Protein AF-0000000066296438 (afdb_homodimer)

Organism: Chlorobaculum tepidum (strain ATCC 49652 / DSM 12025 / NBRC 103806 / TLS) (NCBI:txid194439)

pLDDT: mean 90.3, std 11.98, range [53.84, 98.81]

Secondary structure (DSSP, 8-state):
-TTTTEEEEE--GGGHHHHHHHHHHHHHTTSS----HHHHHHTGGGEEEEEETTEEEEEEEEEESSSSEEEEEEEEE-GGGTTSSHHHHHHHHHHHHHHHTT--EEEEEES-HHHHHHTT-EEE-GGGS-GGGGGGGGG-TTTT---PEEEEEE-/-TTTTEEEEE--GGGHHHHHHHHHHHHHTTSS----HHHHHHTGGGEEEEEETTEEEEEEEEEESSSSEEEEEEEEE-GGGTTSSHHHHHHHHHHHHHHHTT--EEEEEES-HHHHHHTT-EEE-GGGS-GGGGGGGGG-TTTT---PEEEEEE-

Sequence (310 aa):
MPAADTCVRNARLADASAISRITEGYAGEGIMLKRSVENIIEHIRDFFVADYKGQVIGCCAIAFYTVKLAEIRSLAVLEEFRNKGIGRLLVEKAEAVLSEEGVNEVFVLTLNSGFFKRMGYKEIEKEYFPQKIWRDCTNCPKRMACDEIAMVKTLMPAADTCVRNARLADASAISRITEGYAGEGIMLKRSVENIIEHIRDFFVADYKGQVIGCCAIAFYTVKLAEIRSLAVLEEFRNKGIGRLLVEKAEAVLSEEGVNEVFVLTLNSGFFKRMGYKEIEKEYFPQKIWRDCTNCPKRMACDEIAMVKTL

InterPro domains:
  IPR000182 GNAT domain [PF13508] (46-123)
  IPR000182 GNAT domain [PS51186] (6-155)
  IPR010167 Amino-acid N-acetyltransferase [PTHR30602] (8-132)
  IPR016181 Acyl-CoA N-acyltransferase [SSF55729] (7-136)

Foldseek 3Di:
DLVVQKDKDQFDLVCLVVLLVQLVVCVVVVFDPHDDSVRCNVQSRQKMFIDRPNHTFWMWGKADDDLAEIEIGSTGGHPVCPPVCRSVVRVVVSVVVSVVSVHFKY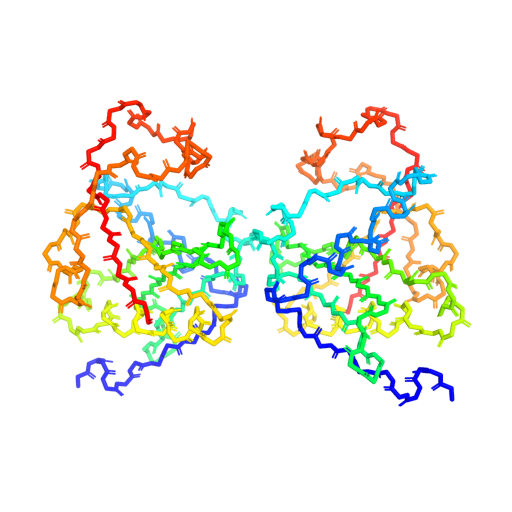KYWGPCVVVVVVVAKDWDDPVVDPPVVCVCLVVRPCNPVRPTTMIMHTD/DLVVQKDKDQFDLVCLVVLLVQLVVCVVVVFDPHDDSVRCNVQSRQKMFIDRPNHTFWMWGKADDDLAEIEIGSTGGHPVCPPVCRSVVRVVVSVVVSVVSVHFKYKYWGPCVVVVVVVAKDWDDPVVDPPVVCVCLVVRPCRVNRPTTMIMHTD

Nearest PDB structures (foldseek):
  6add-assembly1_B  TM=8.678E-01  e=1.528E-15  Mycobacterium tuberculosis H37Rv
  4pv6-assembly8_N  TM=8.068E-01  e=8.174E-10  Thermoplasma volcanium GSS1
  5jph-assembly2_A  TM=7.548E-01  e=7.365E-09  Staphylococcus aureus subsp. aureus COL
  7rb3-assembly1_A  TM=7.245E-01  e=2.125E-07  Homo sapiens
  8iym-assembly1_A  TM=6.757E-01  e=2.267E-07  Helicobacter pylori 26695

Radius of gyration: 20.24 Å; Cα contacts (8 Å, |Δi|>4): 557; chains: 2; bounding box: 35×57×53 Å

Solvent-accessible surface area (backbone atoms only — not comparable to full-atom values): 16856 Å² total; per-residue (Å²): 104,73,46,78,60,39,46,75,40,76,42,49,53,84,42,28,64,56,50,32,54,50,42,43,58,39,23,74,71,66,70,43,76,74,61,52,52,56,58,42,44,53,43,30,84,39,26,35,27,32,31,47,90,87,35,75,48,29,35,28,30,52,46,44,68,51,67,40,33,32,34,53,41,74,71,39,56,37,76,93,54,51,96,49,56,50,69,57,53,49,52,51,51,51,49,51,54,38,42,74,50,54,27,41,36,38,30,37,75,33,79,57,57,68,64,44,42,76,72,61,33,40,79,47,66,64,82,75,48,63,73,70,79,41,62,62,34,79,75,32,92,55,45,90,60,67,79,56,45,31,28,36,30,77,101,104,74,46,78,59,40,44,74,42,76,41,49,54,84,43,27,64,55,51,31,55,51,43,43,57,39,22,75,71,65,70,42,79,71,60,53,52,57,56,42,43,52,44,29,84,39,25,34,27,32,30,45,90,87,35,74,46,30,35,29,31,53,46,44,68,50,67,42,33,33,34,53,43,74,73,38,58,37,77,93,53,53,95,50,55,49,67,57,53,48,52,52,51,51,48,52,54,40,43,75,50,55,27,40,34,38,31,35,73,34,78,57,56,68,65,43,42,75,70,60,31,40,79,48,65,64,82,73,50,64,73,71,80,42,62,61,40,77,75,32,89,56,38,100,60,68,81,57,44,32,28,38,29,76,101

Structure (mmCIF, N/CA/C/O backbone):
data_AF-0000000066296438-model_v1
#
loop_
_entity.id
_entity.type
_entity.pdbx_description
1 polymer 'Uncharacterized N-acetyltransferase CT2212'
#
loop_
_atom_site.group_PDB
_atom_site.id
_atom_site.type_symbol
_atom_site.label_atom_id
_atom_site.label_alt_id
_atom_site.label_comp_id
_atom_site.label_asym_id
_atom_site.label_entity_id
_atom_site.label_seq_id
_atom_site.pdbx_PDB_ins_code
_atom_site.Cartn_x
_atom_site.Cartn_y
_atom_site.Cartn_z
_atom_site.occupancy
_atom_site.B_iso_or_equiv
_atom_site.auth_seq_id
_atom_site.auth_comp_id
_atom_site.auth_asym_id
_atom_site.auth_atom_id
_atom_site.pdbx_PDB_model_num
ATOM 1 N N . MET A 1 1 ? 7.293 -31.422 4.469 1 58.81 1 MET A N 1
ATOM 2 C CA . MET A 1 1 ? 6.844 -30.766 3.244 1 58.81 1 MET A CA 1
ATOM 3 C C . MET A 1 1 ? 6.996 -29.25 3.354 1 58.81 1 MET A C 1
ATOM 5 O O . MET A 1 1 ? 6.742 -28.672 4.41 1 58.81 1 MET A O 1
ATOM 9 N N . PRO A 1 2 ? 7.766 -28.688 2.33 1 62.69 2 PRO A N 1
ATOM 10 C CA . PRO A 1 2 ? 8.125 -27.281 2.432 1 62.69 2 PRO A CA 1
ATOM 11 C C . PRO A 1 2 ? 6.945 -26.406 2.848 1 62.69 2 PRO A C 1
ATOM 13 O O . PRO A 1 2 ? 7.129 -25.406 3.559 1 62.69 2 PRO A O 1
ATOM 16 N N . ALA A 1 3 ? 5.801 -27 2.555 1 68.31 3 ALA A N 1
ATOM 17 C CA . ALA A 1 3 ? 4.648 -26.172 2.91 1 68.31 3 ALA A CA 1
ATOM 18 C C . ALA A 1 3 ? 4.434 -26.156 4.422 1 68.31 3 ALA A C 1
ATOM 20 O O . ALA A 1 3 ? 4.008 -25.141 4.977 1 68.31 3 ALA A O 1
ATOM 21 N N . ALA A 1 4 ? 4.816 -27.25 5.055 1 72.62 4 ALA A N 1
ATOM 22 C CA . ALA A 1 4 ? 4.59 -27.344 6.492 1 72.62 4 ALA A CA 1
ATOM 23 C C . ALA A 1 4 ? 5.512 -26.391 7.254 1 72.62 4 ALA A C 1
ATOM 25 O O . ALA A 1 4 ? 5.156 -25.891 8.32 1 72.62 4 ALA A O 1
ATOM 26 N N . ASP A 1 5 ? 6.539 -26.125 6.621 1 85.56 5 ASP A N 1
ATOM 27 C CA . ASP A 1 5 ? 7.508 -25.266 7.305 1 85.56 5 ASP A CA 1
ATOM 28 C C . ASP A 1 5 ? 7.504 -23.859 6.73 1 85.56 5 ASP A C 1
ATOM 30 O O . ASP A 1 5 ? 8.328 -23.016 7.109 1 85.56 5 ASP A O 1
ATOM 34 N N . THR A 1 6 ? 6.527 -23.656 5.816 1 91.75 6 THR A N 1
ATOM 35 C CA . THR A 1 6 ? 6.438 -22.359 5.156 1 91.75 6 THR A CA 1
ATOM 36 C C . THR A 1 6 ? 5.477 -21.438 5.902 1 91.75 6 THR A C 1
ATOM 38 O O . THR A 1 6 ? 4.375 -21.844 6.27 1 91.75 6 THR A O 1
ATOM 41 N N . CYS A 1 7 ? 5.918 -20.25 6.191 1 95.25 7 CYS A N 1
ATOM 42 C CA . CYS A 1 7 ? 5.078 -19.234 6.812 1 95.25 7 CYS A CA 1
ATOM 43 C C . CYS A 1 7 ? 4.797 -18.094 5.848 1 95.25 7 CYS A C 1
ATOM 45 O O . CYS A 1 7 ? 5.715 -17.578 5.207 1 95.25 7 CYS A O 1
ATOM 47 N N . VAL A 1 8 ? 3.529 -17.766 5.703 1 97.88 8 VAL A N 1
ATOM 48 C CA . VAL A 1 8 ? 3.17 -16.625 4.867 1 97.88 8 VAL A CA 1
ATOM 49 C C . VAL A 1 8 ? 2.996 -15.383 5.734 1 97.88 8 VAL A C 1
ATOM 51 O O . VAL A 1 8 ? 2.271 -15.414 6.734 1 97.88 8 VAL A O 1
ATOM 54 N N . ARG A 1 9 ? 3.646 -14.336 5.41 1 97.94 9 ARG A N 1
ATOM 55 C CA . ARG A 1 9 ? 3.627 -13.094 6.18 1 97.94 9 ARG A CA 1
ATOM 56 C C . ARG A 1 9 ? 3.598 -11.883 5.258 1 97.94 9 ARG A C 1
ATOM 58 O O . ARG A 1 9 ? 3.797 -12.008 4.047 1 97.94 9 ARG A O 1
ATOM 65 N N . ASN A 1 10 ? 3.305 -10.734 5.871 1 98.06 10 ASN A N 1
ATOM 66 C CA . ASN A 1 10 ? 3.475 -9.492 5.125 1 98.06 10 ASN A CA 1
ATOM 67 C C . ASN A 1 10 ? 4.922 -9.297 4.676 1 98.06 10 ASN A C 1
ATOM 69 O O . ASN A 1 10 ? 5.852 -9.648 5.406 1 98.06 10 ASN A O 1
ATOM 73 N N . ALA A 1 11 ? 5.109 -8.766 3.537 1 98.5 11 ALA A N 1
ATOM 74 C CA . ALA A 1 11 ? 6.457 -8.461 3.057 1 98.5 11 ALA A CA 1
ATOM 75 C C . ALA A 1 11 ? 7.055 -7.277 3.811 1 98.5 11 ALA A C 1
ATOM 77 O O . ALA A 1 11 ? 6.32 -6.43 4.328 1 98.5 11 ALA A O 1
ATOM 78 N N . ARG A 1 12 ? 8.32 -7.301 3.906 1 97.56 12 ARG A N 1
ATOM 79 C CA . ARG A 1 12 ? 9.109 -6.191 4.43 1 97.56 12 ARG A CA 1
ATOM 80 C C . ARG A 1 12 ? 9.992 -5.59 3.346 1 97.56 12 ARG A C 1
ATOM 82 O O . ARG A 1 12 ? 10.211 -6.207 2.301 1 97.56 12 ARG A O 1
ATOM 89 N N . LEU A 1 13 ? 10.477 -4.426 3.609 1 97.94 13 LEU A N 1
ATOM 90 C CA . LEU A 1 13 ? 11.336 -3.771 2.635 1 97.94 13 LEU A CA 1
ATOM 91 C C . LEU A 1 13 ? 12.523 -4.664 2.271 1 97.94 13 LEU A C 1
ATOM 93 O O . LEU A 1 13 ? 12.945 -4.703 1.113 1 97.94 13 LEU A O 1
ATOM 97 N N . ALA A 1 14 ? 13 -5.336 3.225 1 96.56 14 ALA A N 1
ATOM 98 C CA . ALA A 1 14 ? 14.164 -6.199 3.029 1 96.56 14 ALA A CA 1
ATOM 99 C C . ALA A 1 14 ? 13.844 -7.336 2.061 1 96.56 14 ALA A C 1
ATOM 101 O O . ALA A 1 14 ? 14.75 -7.996 1.55 1 96.56 14 ALA A O 1
ATOM 102 N N . ASP A 1 15 ? 12.586 -7.605 1.806 1 97.94 15 ASP A N 1
ATOM 103 C CA . ASP A 1 15 ? 12.172 -8.703 0.937 1 97.94 15 ASP A CA 1
ATOM 104 C C . ASP A 1 15 ? 12.109 -8.25 -0.521 1 97.94 15 ASP A C 1
ATOM 106 O O . ASP A 1 15 ? 11.914 -9.07 -1.421 1 97.94 15 ASP A O 1
ATOM 110 N N . ALA A 1 16 ? 12.258 -6.961 -0.792 1 98 16 ALA A N 1
ATOM 111 C CA . ALA A 1 16 ? 11.984 -6.387 -2.107 1 98 16 ALA A CA 1
ATOM 112 C C . ALA A 1 16 ? 12.852 -7.039 -3.182 1 98 16 ALA A C 1
ATOM 114 O O . ALA A 1 16 ? 12.352 -7.398 -4.254 1 98 16 ALA A O 1
ATOM 115 N N . SER A 1 17 ? 14.07 -7.195 -2.898 1 96.88 17 SER A N 1
ATOM 116 C CA . SER A 1 17 ? 14.969 -7.793 -3.881 1 96.88 17 SER A CA 1
ATOM 117 C C . SER A 1 17 ? 14.578 -9.234 -4.176 1 96.88 17 SER A C 1
ATOM 119 O O . SER A 1 17 ? 14.641 -9.68 -5.328 1 96.88 17 SER A O 1
ATOM 121 N N . ALA A 1 18 ? 14.25 -9.969 -3.148 1 97.56 18 ALA A N 1
ATOM 122 C CA . ALA A 1 18 ? 13.836 -11.359 -3.332 1 97.56 18 ALA A CA 1
ATOM 123 C C . ALA A 1 18 ? 12.555 -11.445 -4.16 1 97.56 18 ALA A C 1
ATOM 125 O O . ALA A 1 18 ? 12.438 -12.289 -5.051 1 97.56 18 ALA A O 1
ATOM 126 N N . ILE A 1 19 ? 11.609 -10.578 -3.871 1 98.25 19 ILE A N 1
ATOM 127 C CA . ILE A 1 19 ? 10.359 -10.531 -4.633 1 98.25 19 ILE A CA 1
ATOM 128 C C . ILE A 1 19 ? 10.664 -10.219 -6.098 1 98.25 19 ILE A C 1
ATOM 130 O O . ILE A 1 19 ? 10.125 -10.859 -7 1 98.25 19 ILE A O 1
ATOM 134 N N . SER A 1 20 ? 11.516 -9.242 -6.301 1 97.19 20 SER A N 1
ATOM 135 C CA . SER A 1 20 ? 11.891 -8.859 -7.656 1 97.19 20 SER A CA 1
ATOM 136 C C . SER A 1 20 ? 12.5 -10.039 -8.414 1 97.19 20 SER A C 1
ATOM 138 O O . SER A 1 20 ? 12.156 -10.289 -9.57 1 97.19 20 SER A O 1
ATOM 140 N N . ARG A 1 21 ? 13.312 -10.719 -7.766 1 95.31 21 ARG A N 1
ATOM 141 C CA . ARG A 1 21 ? 13.969 -11.867 -8.383 1 95.31 21 ARG A CA 1
ATOM 142 C C . ARG A 1 21 ? 12.953 -12.93 -8.766 1 95.31 21 ARG A C 1
ATOM 144 O O . ARG A 1 21 ? 13.008 -13.469 -9.875 1 95.31 21 ARG A O 1
ATOM 151 N N . ILE A 1 22 ? 12.07 -13.242 -7.91 1 96.69 22 ILE A N 1
ATOM 152 C CA . ILE A 1 22 ? 11.062 -14.266 -8.148 1 96.69 22 ILE A CA 1
ATOM 153 C C . ILE A 1 22 ? 10.172 -13.859 -9.312 1 96.69 22 ILE A C 1
ATOM 155 O O . ILE A 1 22 ? 9.922 -14.656 -10.227 1 96.69 22 ILE A O 1
ATOM 159 N N . THR A 1 23 ? 9.727 -12.617 -9.328 1 96.12 23 THR A N 1
ATOM 160 C CA . THR A 1 23 ? 8.797 -12.156 -10.352 1 96.12 23 THR A CA 1
ATOM 161 C C . THR A 1 23 ? 9.5 -11.984 -11.688 1 96.12 23 THR A C 1
ATOM 163 O O . THR A 1 23 ? 8.891 -12.141 -12.742 1 96.12 23 THR A O 1
ATOM 166 N N . GLU A 1 24 ? 10.75 -11.664 -11.609 1 93.31 24 GLU A N 1
ATOM 167 C CA . GLU A 1 24 ? 11.531 -11.492 -12.828 1 93.31 24 GLU A CA 1
ATOM 168 C C . GLU A 1 24 ? 11.562 -12.773 -13.656 1 93.31 24 GLU A C 1
ATOM 170 O O . GLU A 1 24 ? 11.5 -12.734 -14.883 1 93.31 24 GLU A O 1
ATOM 175 N N . GLY A 1 25 ? 11.727 -13.875 -13 1 90.81 25 GLY A N 1
ATOM 176 C CA . GLY A 1 25 ? 11.688 -15.148 -13.711 1 90.81 25 GLY A CA 1
ATOM 177 C C . GLY A 1 25 ? 10.398 -15.359 -14.477 1 90.81 25 GLY A C 1
ATOM 178 O O . GLY A 1 25 ? 10.422 -15.758 -15.648 1 90.81 25 GLY A O 1
ATOM 179 N N . TYR A 1 26 ? 9.336 -15.031 -13.914 1 91.62 26 TYR A N 1
ATOM 180 C CA . TYR A 1 26 ? 8.023 -15.195 -14.531 1 91.62 26 TYR A CA 1
ATOM 181 C C . TYR A 1 26 ? 7.805 -14.156 -15.633 1 91.62 26 TYR A C 1
ATOM 183 O O . TYR A 1 26 ? 7.18 -14.453 -16.656 1 91.62 26 TYR A O 1
ATOM 191 N N . ALA A 1 27 ? 8.273 -12.992 -15.383 1 89.62 27 ALA A N 1
ATOM 192 C CA . ALA A 1 27 ? 8.172 -11.945 -16.391 1 89.62 27 ALA A CA 1
ATOM 193 C C . ALA A 1 27 ? 8.961 -12.305 -17.641 1 89.62 27 ALA A C 1
ATOM 195 O O . ALA A 1 27 ? 8.508 -12.07 -18.766 1 89.62 27 ALA A O 1
ATOM 196 N N . GLY A 1 28 ? 10.102 -12.844 -17.422 1 88.75 28 GLY A N 1
ATOM 197 C CA . GLY A 1 28 ? 10.938 -13.281 -18.531 1 88.75 28 GLY A CA 1
ATOM 198 C C . GLY A 1 28 ? 10.289 -14.352 -19.391 1 88.75 28 GLY A C 1
ATOM 199 O O . GLY A 1 28 ? 10.547 -14.438 -20.578 1 88.75 28 GLY A O 1
ATOM 200 N N . GLU A 1 29 ? 9.398 -15.086 -18.797 1 89.75 29 GLU A N 1
ATOM 201 C CA . GLU A 1 29 ? 8.672 -16.141 -19.5 1 89.75 29 GLU A CA 1
ATOM 202 C C . GLU A 1 29 ? 7.391 -15.609 -20.125 1 89.75 29 GLU A C 1
ATOM 204 O O . GLU A 1 29 ? 6.648 -16.359 -20.766 1 89.75 29 GLU A O 1
ATOM 209 N N . GLY A 1 30 ? 7.129 -14.367 -19.859 1 85.88 30 GLY A N 1
ATOM 210 C CA . GLY A 1 30 ? 5.945 -13.742 -20.422 1 85.88 30 GLY A CA 1
ATOM 211 C C . GLY A 1 30 ? 4.676 -14.07 -19.656 1 85.88 30 GLY A C 1
ATOM 212 O O . GLY A 1 30 ? 3.57 -13.922 -20.188 1 85.88 30 GLY A O 1
ATOM 213 N N . ILE A 1 31 ? 4.816 -14.508 -18.5 1 86.12 31 ILE A N 1
ATOM 214 C CA . ILE A 1 31 ? 3.688 -14.961 -17.688 1 86.12 31 ILE A CA 1
ATOM 215 C C . ILE A 1 31 ? 3.074 -13.781 -16.938 1 86.12 31 ILE A C 1
ATOM 217 O O . ILE A 1 31 ? 1.864 -13.75 -16.703 1 86.12 31 ILE A O 1
ATOM 221 N N . MET A 1 32 ? 3.947 -12.828 -16.625 1 88.44 32 MET A N 1
ATOM 222 C CA . MET A 1 32 ? 3.463 -11.633 -15.938 1 88.44 32 MET A CA 1
ATOM 223 C C . MET A 1 32 ? 4.289 -10.406 -16.328 1 88.44 32 MET A C 1
ATOM 225 O O . MET A 1 32 ? 5.332 -10.539 -16.969 1 88.44 32 MET A O 1
ATOM 229 N N . LEU A 1 33 ? 3.73 -9.266 -15.914 1 86.12 33 LEU A N 1
ATOM 230 C CA . LEU A 1 33 ? 4.422 -8.008 -16.188 1 86.12 33 LEU A CA 1
ATOM 231 C C . LEU A 1 33 ? 5.648 -7.852 -15.305 1 86.12 33 LEU A C 1
ATOM 233 O O . LEU A 1 33 ? 5.602 -8.18 -14.117 1 86.12 33 LEU A O 1
ATOM 237 N N . LYS A 1 34 ? 6.68 -7.43 -15.945 1 85.94 34 LYS A N 1
ATOM 238 C CA . LYS A 1 34 ? 7.879 -7.121 -15.172 1 85.94 34 LYS A CA 1
ATOM 239 C C . LYS A 1 34 ? 7.621 -5.98 -14.195 1 85.94 34 LYS A C 1
ATOM 241 O O . LYS A 1 34 ? 6.98 -4.984 -14.547 1 85.94 34 LYS A O 1
ATOM 246 N N . ARG A 1 35 ? 8.094 -6.129 -13.039 1 88.25 35 ARG A N 1
ATOM 247 C CA . ARG A 1 35 ? 8.078 -5.078 -12.031 1 88.25 35 ARG A CA 1
ATOM 248 C C . ARG A 1 35 ? 9.492 -4.707 -11.602 1 88.25 35 ARG A C 1
ATOM 250 O O . ARG A 1 35 ? 10.281 -5.578 -11.234 1 88.25 35 ARG A O 1
ATOM 257 N N . SER A 1 36 ? 9.734 -3.436 -11.672 1 89.56 36 SER A N 1
ATOM 258 C CA . SER A 1 36 ? 11.031 -2.99 -11.164 1 89.56 36 SER A CA 1
ATOM 259 C C . SER A 1 36 ? 11.102 -3.113 -9.641 1 89.56 36 SER A C 1
ATOM 261 O O . SER A 1 36 ? 10.07 -3.168 -8.969 1 89.56 36 SER A O 1
ATOM 263 N N . VAL A 1 37 ? 12.305 -3.23 -9.141 1 94.31 37 VAL A N 1
ATOM 264 C CA . VAL A 1 37 ? 12.492 -3.277 -7.699 1 94.31 37 VAL A CA 1
ATOM 265 C C . VAL A 1 37 ? 11.898 -2.023 -7.059 1 94.31 37 VAL A C 1
ATOM 267 O O . VAL A 1 37 ? 11.312 -2.092 -5.977 1 94.31 37 VAL A O 1
ATOM 270 N N . GLU A 1 38 ? 11.992 -0.904 -7.707 1 92.06 38 GLU A N 1
ATOM 271 C CA . GLU A 1 38 ? 11.43 0.348 -7.215 1 92.06 38 GLU A CA 1
ATOM 272 C C . GLU A 1 38 ? 9.906 0.254 -7.09 1 92.06 38 GLU A C 1
ATOM 274 O O . GLU A 1 38 ? 9.336 0.729 -6.105 1 92.06 38 GLU A O 1
ATOM 279 N N . ASN A 1 39 ? 9.352 -0.333 -8.078 1 92.94 39 ASN A N 1
ATOM 280 C CA . ASN A 1 39 ? 7.906 -0.529 -8.031 1 92.94 39 ASN A CA 1
ATOM 281 C C . ASN A 1 39 ? 7.492 -1.43 -6.875 1 92.94 39 ASN A C 1
ATOM 283 O O . ASN A 1 39 ? 6.492 -1.169 -6.207 1 92.94 39 ASN A O 1
ATOM 287 N N . ILE A 1 40 ? 8.273 -2.453 -6.656 1 97.12 40 ILE A N 1
ATOM 288 C CA . ILE A 1 40 ? 7.996 -3.377 -5.562 1 97.12 40 ILE A CA 1
ATOM 289 C C . ILE A 1 40 ? 8.141 -2.652 -4.227 1 97.12 40 ILE A C 1
ATOM 291 O O . ILE A 1 40 ? 7.289 -2.787 -3.344 1 97.12 40 ILE A O 1
ATOM 295 N N . ILE A 1 41 ? 9.148 -1.86 -4.121 1 96.69 41 ILE A N 1
ATOM 296 C CA . ILE A 1 41 ? 9.383 -1.095 -2.9 1 96.69 41 ILE A CA 1
ATOM 297 C C . ILE A 1 41 ? 8.211 -0.153 -2.645 1 96.69 41 ILE A C 1
ATOM 299 O O . ILE A 1 41 ? 7.691 -0.086 -1.528 1 96.69 41 ILE A O 1
ATOM 303 N N . GLU A 1 42 ? 7.738 0.501 -3.604 1 94.31 42 GLU A N 1
ATOM 304 C CA . GLU A 1 42 ? 6.645 1.465 -3.506 1 94.31 42 GLU A CA 1
ATOM 305 C C . GLU A 1 42 ? 5.355 0.794 -3.039 1 94.31 42 GLU A C 1
ATOM 307 O O . GLU A 1 42 ? 4.508 1.436 -2.42 1 94.31 42 GLU A O 1
ATOM 312 N N . HIS A 1 43 ? 5.273 -0.482 -3.324 1 96.62 43 HIS A N 1
ATOM 313 C CA . HIS A 1 43 ? 4.035 -1.195 -3.02 1 96.62 43 HIS A CA 1
ATOM 314 C C . HIS A 1 43 ? 4.285 -2.34 -2.045 1 96.62 43 HIS A C 1
ATOM 316 O O . HIS A 1 43 ? 3.527 -3.312 -2.016 1 96.62 43 HIS A O 1
ATOM 322 N N . ILE A 1 44 ? 5.305 -2.248 -1.276 1 98.31 44 ILE A N 1
ATOM 323 C CA . ILE A 1 44 ? 5.781 -3.371 -0.477 1 98.31 44 ILE A CA 1
ATOM 324 C C . ILE A 1 44 ? 4.699 -3.797 0.513 1 98.31 44 ILE A C 1
ATOM 326 O O . ILE A 1 44 ? 4.551 -4.984 0.811 1 98.31 44 ILE A O 1
ATOM 330 N N . ARG A 1 45 ? 3.879 -2.896 0.953 1 98.06 45 ARG A N 1
ATOM 331 C CA . ARG A 1 45 ? 2.865 -3.178 1.964 1 98.06 45 ARG A CA 1
ATOM 332 C C . ARG A 1 45 ? 1.703 -3.967 1.37 1 98.06 45 ARG A C 1
ATOM 334 O O . ARG A 1 45 ? 0.885 -4.527 2.105 1 98.06 45 ARG A O 1
ATOM 341 N N . ASP A 1 46 ? 1.649 -4.066 0.08 1 98.25 46 ASP A N 1
ATOM 342 C CA . ASP A 1 46 ? 0.608 -4.836 -0.599 1 98.25 46 ASP A CA 1
ATOM 343 C C . ASP A 1 46 ? 1.057 -6.273 -0.841 1 98.25 46 ASP A C 1
ATOM 345 O O . ASP A 1 46 ? 0.269 -7.105 -1.294 1 98.25 46 ASP A O 1
ATOM 349 N N . PHE A 1 47 ? 2.273 -6.551 -0.539 1 98.75 47 PHE A N 1
ATOM 350 C CA . PHE A 1 47 ? 2.826 -7.859 -0.867 1 98.75 47 PHE A CA 1
ATOM 351 C C . PHE A 1 47 ? 2.807 -8.773 0.351 1 98.75 47 PHE A C 1
ATOM 353 O O . PHE A 1 47 ? 2.982 -8.32 1.482 1 98.75 47 PHE A O 1
ATOM 360 N N . PHE A 1 48 ? 2.641 -10.023 0.088 1 98.81 48 PHE A N 1
ATOM 361 C CA . PHE A 1 48 ? 2.869 -11.133 1.003 1 98.81 48 PHE A CA 1
ATOM 362 C C . PHE A 1 48 ? 3.971 -12.047 0.479 1 98.81 48 PHE A C 1
ATOM 364 O O . PHE A 1 48 ? 4.137 -12.195 -0.733 1 98.81 48 PHE A O 1
ATOM 371 N N . VAL A 1 49 ? 4.641 -12.664 1.46 1 98.75 49 VAL A N 1
ATOM 372 C CA . VAL A 1 49 ? 5.699 -13.578 1.033 1 98.75 49 VAL A CA 1
ATOM 373 C C . VAL A 1 49 ? 5.578 -14.898 1.778 1 98.75 49 VAL A C 1
ATOM 375 O O . VAL A 1 49 ? 5.102 -14.938 2.916 1 98.75 49 VAL A O 1
ATOM 378 N N . ALA A 1 50 ? 5.852 -15.914 1.08 1 98.5 50 ALA A N 1
ATOM 379 C CA . ALA A 1 50 ? 6.066 -17.219 1.697 1 98.5 50 ALA A CA 1
ATOM 380 C C . ALA A 1 50 ? 7.523 -17.391 2.121 1 98.5 50 ALA A C 1
ATOM 382 O O . ALA A 1 50 ? 8.43 -17.328 1.288 1 98.5 50 ALA A O 1
ATOM 383 N N . ASP A 1 51 ? 7.691 -17.578 3.35 1 97.56 51 ASP A N 1
ATOM 384 C CA . ASP A 1 51 ? 9.023 -17.719 3.932 1 97.56 51 ASP A CA 1
ATOM 385 C C . ASP A 1 51 ? 9.289 -19.156 4.371 1 97.56 51 ASP A C 1
ATOM 387 O O . ASP A 1 51 ? 8.531 -19.719 5.164 1 97.56 51 ASP A O 1
ATOM 391 N N . TYR A 1 52 ? 10.273 -19.781 3.762 1 96.19 52 TYR A N 1
ATOM 392 C CA . TYR A 1 52 ? 10.727 -21.125 4.133 1 96.19 52 TYR A CA 1
ATOM 393 C C . TYR A 1 52 ? 12.125 -21.078 4.73 1 96.19 52 TYR A C 1
ATOM 395 O O . TYR A 1 52 ? 13.109 -20.938 4.008 1 96.19 52 TYR A O 1
ATOM 403 N N . LYS A 1 53 ? 12.25 -21.203 6.082 1 93.38 53 LYS A N 1
ATOM 404 C CA . LYS A 1 53 ? 13.516 -21.234 6.809 1 93.38 53 LYS A CA 1
ATOM 405 C C . LYS A 1 53 ? 14.344 -19.984 6.508 1 93.38 53 LYS A C 1
ATOM 407 O O . LYS A 1 53 ? 15.539 -20.062 6.223 1 93.38 53 LYS A O 1
ATOM 412 N N . GLY A 1 54 ? 13.68 -18.844 6.41 1 93.31 54 GLY A N 1
ATOM 413 C CA . GLY A 1 54 ? 14.352 -17.562 6.254 1 93.31 54 GLY A CA 1
ATOM 414 C C . GLY A 1 54 ? 14.508 -17.141 4.805 1 93.31 54 GLY A C 1
ATOM 415 O O . GLY A 1 54 ? 14.992 -16.047 4.52 1 93.31 54 GLY A O 1
ATOM 416 N N . GLN A 1 55 ? 14.086 -18 3.951 1 95.5 55 GLN A N 1
ATOM 417 C CA . GLN A 1 55 ? 14.172 -17.688 2.525 1 95.5 55 GLN A CA 1
ATOM 418 C C . GLN A 1 55 ? 12.797 -17.406 1.938 1 95.5 55 GLN A C 1
ATOM 420 O O . GLN A 1 55 ? 11.859 -18.188 2.111 1 95.5 55 GLN A O 1
ATOM 425 N N . VAL A 1 56 ? 12.719 -16.281 1.236 1 97.94 56 VAL A N 1
ATOM 426 C CA . VAL A 1 56 ? 11.484 -15.984 0.514 1 97.94 56 VAL A CA 1
ATOM 427 C C . VAL A 1 56 ? 11.391 -16.859 -0.732 1 97.94 56 VAL A C 1
ATOM 429 O O . VAL A 1 56 ? 12.234 -16.781 -1.626 1 97.94 56 VAL A O 1
ATOM 432 N N . ILE A 1 57 ? 10.312 -17.672 -0.78 1 97.69 57 ILE A N 1
ATOM 433 C CA . ILE A 1 57 ? 10.25 -18.656 -1.862 1 97.69 57 ILE A CA 1
ATOM 434 C C . ILE A 1 57 ? 9.023 -18.375 -2.73 1 97.69 57 ILE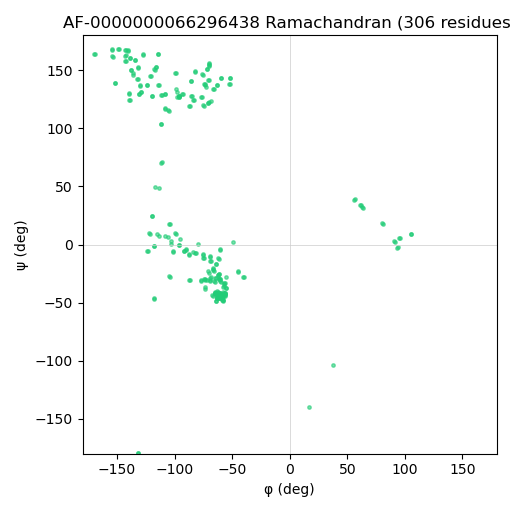 A C 1
ATOM 436 O O . ILE A 1 57 ? 8.797 -19.062 -3.73 1 97.69 57 ILE A O 1
ATOM 440 N N . GLY A 1 58 ? 8.219 -17.406 -2.426 1 98.31 58 GLY A N 1
ATOM 441 C CA . GLY A 1 58 ? 7.039 -17.016 -3.18 1 98.31 58 GLY A CA 1
ATOM 442 C C . GLY A 1 58 ? 6.445 -15.703 -2.717 1 98.31 58 GLY A C 1
ATOM 443 O O . GLY A 1 58 ? 6.793 -15.203 -1.645 1 98.31 58 GLY A O 1
ATOM 444 N N . CYS A 1 59 ? 5.59 -15.172 -3.586 1 98.75 59 CYS A N 1
ATOM 445 C CA . CYS A 1 59 ? 4.953 -13.906 -3.244 1 98.75 59 CYS A CA 1
ATOM 446 C C . CYS A 1 59 ? 3.621 -13.75 -3.965 1 98.75 59 CYS A C 1
ATOM 448 O O . CYS A 1 59 ? 3.322 -14.5 -4.895 1 98.75 59 CYS A O 1
ATOM 450 N N . CYS A 1 60 ? 2.85 -12.891 -3.484 1 98.62 60 CYS A N 1
ATOM 451 C CA . CYS A 1 60 ? 1.712 -12.312 -4.188 1 98.62 60 CYS A CA 1
ATOM 452 C C . CYS A 1 60 ? 1.378 -10.93 -3.639 1 98.62 60 CYS A C 1
ATOM 454 O O . CYS A 1 60 ? 1.952 -10.5 -2.637 1 98.62 60 CYS A O 1
ATOM 456 N N . ALA A 1 61 ? 0.561 -10.211 -4.305 1 98.44 61 ALA A N 1
ATOM 457 C CA . ALA A 1 61 ? 0.151 -8.875 -3.883 1 98.44 61 ALA A CA 1
ATOM 458 C C . ALA A 1 61 ? -1.359 -8.695 -4.012 1 98.44 61 ALA A C 1
ATOM 460 O O . ALA A 1 61 ? -2.023 -9.469 -4.707 1 98.44 61 ALA A O 1
ATOM 461 N N . ILE A 1 62 ? -1.84 -7.766 -3.289 1 98.25 62 ILE A N 1
ATOM 462 C CA . ILE A 1 62 ? -3.24 -7.383 -3.422 1 98.25 62 ILE A CA 1
ATOM 463 C C . ILE A 1 62 ? -3.338 -5.941 -3.916 1 98.25 62 ILE A C 1
ATOM 465 O O . ILE A 1 62 ? -2.4 -5.16 -3.748 1 98.25 62 ILE A O 1
ATOM 469 N N . ALA A 1 63 ? -4.387 -5.621 -4.574 1 96.25 63 ALA A N 1
ATOM 470 C CA . ALA A 1 63 ? -4.715 -4.266 -5.012 1 96.25 63 ALA A CA 1
ATOM 471 C C . ALA A 1 63 ? -6.199 -3.977 -4.832 1 96.25 63 ALA A C 1
ATOM 473 O O . ALA A 1 63 ? -7.047 -4.699 -5.359 1 96.25 63 ALA A O 1
ATOM 474 N N . PHE A 1 64 ? -6.492 -2.91 -4.109 1 96.06 64 PHE A N 1
ATOM 475 C CA . PHE A 1 64 ? -7.879 -2.508 -3.908 1 96.06 64 PHE A CA 1
ATOM 476 C C . PHE A 1 64 ? -8.367 -1.636 -5.062 1 96.06 64 PHE A C 1
ATOM 478 O O . PHE A 1 64 ? -7.652 -0.73 -5.5 1 96.06 64 PHE A O 1
ATOM 485 N N . TYR A 1 65 ? -9.617 -1.832 -5.488 1 91.69 65 TYR A N 1
ATOM 486 C CA . TYR A 1 65 ? -10.219 -1.001 -6.527 1 91.69 65 TYR A CA 1
ATOM 487 C C . TYR A 1 65 ? -11.43 -0.245 -5.988 1 91.69 65 TYR A C 1
ATOM 489 O O . TYR A 1 65 ? -11.648 0.916 -6.34 1 91.69 65 TYR A O 1
ATOM 497 N N . THR A 1 66 ? -12.25 -0.9 -5.32 1 92.12 66 THR A N 1
ATOM 498 C CA . THR A 1 66 ? -13.328 -0.302 -4.539 1 92.12 66 THR A CA 1
ATOM 499 C C . THR A 1 66 ? -13.367 -0.889 -3.133 1 92.12 66 THR A C 1
ATOM 501 O O . THR A 1 66 ? -12.539 -1.732 -2.783 1 92.12 66 THR A O 1
ATOM 504 N N . VAL A 1 67 ? -14.273 -0.447 -2.377 1 94.62 67 VAL A N 1
ATOM 505 C CA . VAL A 1 67 ? -14.383 -0.951 -1.013 1 94.62 67 VAL A CA 1
ATOM 506 C C . VAL A 1 67 ? -14.852 -2.404 -1.035 1 94.62 67 VAL A C 1
ATOM 508 O O . VAL A 1 67 ? -14.75 -3.111 -0.03 1 94.62 67 VAL A O 1
ATOM 511 N N . LYS A 1 68 ? -15.266 -2.898 -2.172 1 95.19 68 LYS A N 1
ATOM 512 C CA . LYS A 1 68 ? -15.82 -4.25 -2.227 1 95.19 68 LYS A CA 1
ATOM 513 C C . LYS A 1 68 ? -15.07 -5.109 -3.234 1 95.19 68 LYS A C 1
ATOM 515 O O . LYS A 1 68 ? -15.344 -6.305 -3.371 1 95.19 68 LYS A O 1
ATOM 520 N N . LEU A 1 69 ? -14.141 -4.539 -3.973 1 94.19 69 LEU A N 1
ATOM 521 C CA . LEU A 1 69 ? -13.484 -5.246 -5.07 1 94.19 69 LEU A CA 1
ATOM 522 C C . LEU A 1 69 ? -11.969 -5.094 -4.984 1 94.19 69 LEU A C 1
ATOM 524 O O . LEU A 1 69 ? -11.461 -3.977 -4.887 1 94.19 69 LEU A O 1
ATOM 528 N N . ALA A 1 70 ? -11.273 -6.191 -5.062 1 96.38 70 ALA A N 1
ATOM 529 C CA . ALA A 1 70 ? -9.812 -6.184 -5.043 1 96.38 70 ALA A CA 1
ATOM 530 C C . ALA A 1 70 ? -9.25 -7.242 -5.988 1 96.38 70 ALA A C 1
ATOM 532 O O . ALA A 1 70 ? -9.977 -8.117 -6.457 1 96.38 70 ALA A O 1
ATOM 533 N N . GLU A 1 71 ? -8.023 -7.086 -6.301 1 95.62 71 GLU A N 1
ATOM 534 C CA . GLU A 1 71 ? -7.285 -8.008 -7.164 1 95.62 71 GLU A CA 1
ATOM 535 C C . GLU A 1 71 ? -6.18 -8.719 -6.391 1 95.62 71 GLU A C 1
ATOM 537 O O . GLU A 1 71 ? -5.523 -8.117 -5.539 1 95.62 71 GLU A O 1
ATOM 542 N N . ILE A 1 72 ? -6.031 -9.969 -6.602 1 97.81 72 ILE A N 1
ATOM 543 C CA . ILE A 1 72 ? -4.789 -10.648 -6.254 1 97.81 72 ILE A CA 1
ATOM 544 C C . ILE A 1 72 ? -3.893 -10.75 -7.484 1 97.81 72 ILE A C 1
ATOM 546 O O . ILE A 1 72 ? -4.332 -11.188 -8.547 1 97.81 72 ILE A O 1
ATOM 550 N N . ARG A 1 73 ? -2.629 -10.297 -7.328 1 95.94 73 ARG A N 1
ATOM 551 C CA . ARG A 1 73 ? -1.729 -10.203 -8.469 1 95.94 73 ARG A CA 1
ATOM 552 C C . ARG A 1 73 ? -0.302 -10.57 -8.078 1 95.94 73 ARG A C 1
ATOM 554 O O . ARG A 1 73 ? -0.006 -10.742 -6.895 1 95.94 73 ARG A O 1
ATOM 561 N N . SER A 1 74 ? 0.561 -10.766 -9.102 1 96.38 74 SER A N 1
ATOM 562 C CA . SER A 1 74 ? 1.987 -11.016 -8.914 1 96.38 74 SER A CA 1
ATOM 563 C C . SER A 1 74 ? 2.227 -12.289 -8.117 1 96.38 74 SER A C 1
ATOM 565 O O . SER A 1 74 ? 3.129 -12.344 -7.281 1 96.38 74 SER A O 1
ATOM 567 N N . LEU A 1 75 ? 1.347 -13.234 -8.328 1 97.69 75 LEU A N 1
ATOM 568 C CA . LEU A 1 75 ? 1.563 -14.531 -7.695 1 97.69 75 LEU A CA 1
ATOM 569 C C . LEU A 1 75 ? 2.725 -15.266 -8.352 1 97.69 75 LEU A C 1
ATOM 571 O O . LEU A 1 75 ? 2.719 -15.484 -9.57 1 97.69 75 LEU A O 1
ATOM 575 N N . ALA A 1 76 ? 3.705 -15.602 -7.566 1 97.69 76 ALA A N 1
ATOM 576 C CA . ALA A 1 76 ? 4.883 -16.297 -8.078 1 97.69 76 ALA A CA 1
ATOM 577 C C . ALA A 1 76 ? 5.527 -17.156 -7.004 1 97.69 76 ALA A C 1
ATOM 579 O O . ALA A 1 76 ? 5.574 -16.766 -5.832 1 97.69 76 ALA A O 1
ATOM 580 N N . VAL A 1 77 ? 5.941 -18.281 -7.363 1 97.38 77 VAL A N 1
ATOM 581 C CA . VAL A 1 77 ? 6.648 -19.219 -6.496 1 97.38 77 VAL A CA 1
ATOM 582 C C . VAL A 1 77 ? 7.922 -19.703 -7.191 1 97.38 77 VAL A C 1
ATOM 584 O O . VAL A 1 77 ? 7.91 -19.984 -8.391 1 97.38 77 VAL A O 1
ATOM 587 N N . LEU A 1 78 ? 9 -19.75 -6.426 1 96.25 78 LEU A N 1
ATOM 588 C CA . LEU A 1 78 ? 10.234 -20.281 -7 1 96.25 78 LEU A CA 1
ATOM 589 C C . LEU A 1 78 ? 9.992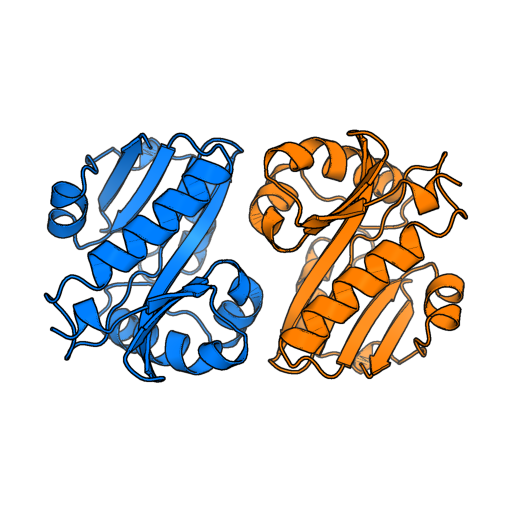 -21.641 -7.633 1 96.25 78 LEU A C 1
ATOM 591 O O . LEU A 1 78 ? 9.273 -22.469 -7.074 1 96.25 78 LEU A O 1
ATOM 595 N N . GLU A 1 79 ? 10.641 -21.875 -8.695 1 93.62 79 GLU A N 1
ATOM 596 C CA . GLU A 1 79 ? 10.43 -23.062 -9.516 1 93.62 79 GLU A CA 1
ATOM 597 C C . GLU A 1 79 ? 10.609 -24.328 -8.688 1 93.62 79 GLU A C 1
ATOM 599 O O . GLU A 1 79 ? 9.797 -25.25 -8.773 1 93.62 79 GLU A O 1
ATOM 604 N N . GLU A 1 80 ? 11.57 -24.375 -7.879 1 92.75 80 GLU A N 1
ATOM 605 C CA . GLU A 1 80 ? 11.898 -25.562 -7.102 1 92.75 80 GLU A CA 1
ATOM 606 C C . GLU A 1 80 ? 10.836 -25.859 -6.047 1 92.75 80 GLU A C 1
ATOM 608 O O . GLU A 1 80 ? 10.789 -26.953 -5.488 1 92.75 80 GLU A O 1
ATOM 613 N N . PHE A 1 81 ? 10.008 -24.906 -5.812 1 93.88 81 PHE A N 1
ATOM 614 C CA . PHE A 1 81 ? 9.023 -25.062 -4.75 1 93.88 81 PHE A CA 1
ATOM 615 C C . PHE A 1 81 ? 7.613 -25.109 -5.32 1 93.88 81 PHE A C 1
ATOM 617 O O . PHE A 1 81 ? 6.633 -25.062 -4.57 1 93.88 81 PHE A O 1
ATOM 624 N N . ARG A 1 82 ? 7.488 -25.156 -6.539 1 92.44 82 ARG A N 1
ATOM 625 C CA . ARG A 1 82 ? 6.176 -25.188 -7.18 1 92.44 82 ARG A CA 1
ATOM 626 C C . ARG A 1 82 ? 5.473 -26.516 -6.93 1 92.44 82 ARG A C 1
ATOM 628 O O . ARG A 1 82 ? 6.113 -27.5 -6.562 1 92.44 82 ARG A O 1
ATOM 635 N N . ASN A 1 83 ? 4.188 -26.484 -6.992 1 91.62 83 ASN A N 1
ATOM 636 C CA . ASN A 1 83 ? 3.342 -27.656 -6.84 1 91.62 83 ASN A CA 1
ATOM 637 C C . ASN A 1 83 ? 3.484 -28.281 -5.449 1 91.62 83 ASN A C 1
ATOM 639 O O . ASN A 1 83 ? 3.477 -29.5 -5.301 1 91.62 83 ASN A O 1
ATOM 643 N N . LYS A 1 84 ? 3.729 -27.453 -4.508 1 92.62 84 LYS A N 1
ATOM 644 C CA . LYS A 1 84 ? 3.85 -27.891 -3.119 1 92.62 84 LYS A CA 1
ATOM 645 C C . LYS A 1 84 ? 2.844 -27.172 -2.23 1 92.62 84 LYS A C 1
ATOM 647 O O . LYS A 1 84 ? 2.992 -27.141 -1.006 1 92.62 84 LYS A O 1
ATOM 652 N N . GLY A 1 85 ? 1.948 -26.469 -2.908 1 94.56 85 GLY A N 1
ATOM 653 C CA . GLY A 1 85 ? 0.861 -25.828 -2.178 1 94.56 85 GLY A CA 1
ATOM 654 C C . GLY A 1 85 ? 1.184 -24.422 -1.731 1 94.56 85 GLY A C 1
ATOM 655 O O . GLY A 1 85 ? 0.369 -23.766 -1.074 1 94.56 85 GLY A O 1
ATOM 656 N N . ILE A 1 86 ? 2.318 -23.906 -2.07 1 96.31 86 ILE A N 1
ATOM 657 C CA . ILE A 1 86 ? 2.768 -22.594 -1.629 1 96.31 86 ILE A CA 1
ATOM 658 C C . ILE A 1 86 ? 1.892 -21.516 -2.258 1 96.31 86 ILE A C 1
ATOM 660 O O . ILE A 1 86 ? 1.497 -20.547 -1.587 1 96.31 86 ILE A O 1
ATOM 664 N N . GLY A 1 87 ? 1.622 -21.688 -3.547 1 97.31 87 GLY A N 1
ATOM 665 C CA . GLY A 1 87 ? 0.732 -20.734 -4.207 1 97.31 87 GLY A CA 1
ATOM 666 C C . GLY A 1 87 ? -0.623 -20.625 -3.535 1 97.31 87 GLY A C 1
ATOM 667 O O . GLY A 1 87 ? -1.136 -19.516 -3.344 1 97.31 87 GLY A O 1
ATOM 668 N N . ARG A 1 88 ? -1.146 -21.781 -3.186 1 96.94 88 ARG A N 1
ATOM 669 C CA . ARG A 1 88 ? -2.436 -21.812 -2.506 1 96.94 88 ARG A CA 1
ATOM 670 C C . ARG A 1 88 ? -2.373 -21.062 -1.176 1 96.94 88 ARG A C 1
ATOM 672 O O . ARG A 1 88 ? -3.262 -20.281 -0.859 1 96.94 88 ARG A O 1
ATOM 679 N N . LEU A 1 89 ? -1.348 -21.266 -0.413 1 97.19 89 LEU A N 1
ATOM 680 C CA . LEU A 1 89 ? -1.175 -20.625 0.88 1 97.19 89 LEU A CA 1
ATOM 681 C C . LEU A 1 89 ? -1.12 -19.109 0.722 1 97.19 89 LEU A C 1
ATOM 683 O O . LEU A 1 89 ? -1.711 -18.375 1.519 1 97.19 89 LEU A O 1
ATOM 687 N N . LEU A 1 90 ? -0.423 -18.656 -0.296 1 98.38 90 LEU A N 1
ATOM 688 C CA . LEU A 1 90 ? -0.287 -17.234 -0.565 1 98.38 90 LEU A CA 1
ATOM 689 C C . LEU A 1 90 ? -1.639 -16.609 -0.902 1 98.38 90 LEU A C 1
ATOM 691 O O . LEU A 1 90 ? -2.008 -15.57 -0.345 1 98.38 90 LEU A O 1
ATOM 695 N N . VAL A 1 91 ? -2.367 -17.25 -1.798 1 98.56 91 VAL A N 1
ATOM 696 C CA . VAL A 1 91 ? -3.666 -16.734 -2.219 1 98.56 91 VAL A CA 1
ATOM 697 C C . VAL A 1 91 ? -4.633 -16.75 -1.038 1 98.56 91 VAL A C 1
ATOM 699 O O . VAL A 1 91 ? -5.379 -15.781 -0.831 1 98.56 91 VAL A O 1
ATOM 702 N N . GLU A 1 92 ? -4.617 -17.781 -0.263 1 98.25 92 GLU A N 1
ATOM 703 C CA . GLU A 1 92 ? -5.488 -17.875 0.906 1 98.25 92 GLU A CA 1
ATOM 704 C C . GLU A 1 92 ? -5.184 -16.75 1.905 1 98.25 92 GLU A C 1
ATOM 706 O O . GLU A 1 92 ? -6.098 -16.188 2.504 1 98.25 92 GLU A O 1
ATOM 711 N N . LYS A 1 93 ? -3.926 -16.5 2.133 1 98.38 93 LYS A N 1
ATOM 712 C CA . LYS A 1 93 ? -3.545 -15.375 2.992 1 98.38 93 LYS A CA 1
ATOM 713 C C . LYS A 1 93 ? -4.094 -14.055 2.455 1 98.38 93 LYS A C 1
ATOM 715 O O . LYS A 1 93 ? -4.66 -13.266 3.207 1 98.38 93 LYS A O 1
ATOM 720 N N . ALA A 1 94 ? -3.906 -13.812 1.166 1 98.69 94 ALA A N 1
ATOM 721 C CA . ALA A 1 94 ? -4.414 -12.602 0.53 1 98.69 94 ALA A CA 1
ATOM 722 C C . ALA A 1 94 ? -5.93 -12.492 0.68 1 98.69 94 ALA A C 1
ATOM 724 O O . ALA A 1 94 ? -6.449 -11.438 1.041 1 98.69 94 ALA A O 1
ATOM 725 N N . GLU A 1 95 ? -6.582 -13.609 0.455 1 98.62 95 GLU A N 1
ATOM 726 C CA . GLU A 1 95 ? -8.039 -13.633 0.58 1 98.62 95 GLU A CA 1
ATOM 727 C C . GLU A 1 95 ? -8.477 -13.297 2.004 1 98.62 95 GLU A C 1
ATOM 729 O O . GLU A 1 95 ? -9.453 -12.578 2.205 1 98.62 95 GLU A O 1
ATOM 734 N N . ALA A 1 96 ? -7.809 -13.859 2.953 1 98.38 96 ALA A N 1
ATOM 735 C CA . ALA A 1 96 ? -8.141 -13.602 4.352 1 98.38 96 ALA A CA 1
ATOM 736 C C . ALA A 1 96 ? -8.023 -12.117 4.68 1 98.38 96 ALA A C 1
ATOM 738 O O . ALA A 1 96 ? -8.906 -11.547 5.324 1 98.38 96 ALA A O 1
ATOM 739 N N . VAL A 1 97 ? -6.996 -11.508 4.258 1 98 97 VAL A N 1
ATOM 740 C CA . VAL A 1 97 ? -6.773 -10.086 4.492 1 98 97 VAL A CA 1
ATOM 741 C C . VAL A 1 97 ? -7.863 -9.273 3.797 1 98 97 VAL A C 1
ATOM 743 O O . VAL A 1 97 ? -8.43 -8.352 4.387 1 98 97 VAL A O 1
ATOM 746 N N . LEU A 1 98 ? -8.133 -9.609 2.57 1 98.38 98 LEU A N 1
ATOM 747 C CA . LEU A 1 98 ? -9.164 -8.906 1.81 1 98.38 98 LEU A CA 1
ATOM 748 C C . LEU A 1 98 ? -10.523 -9.031 2.484 1 98.38 98 LEU A C 1
ATOM 750 O O . LEU A 1 98 ? -11.258 -8.055 2.594 1 98.38 98 LEU A O 1
ATOM 754 N N . SER A 1 99 ? -10.789 -10.219 2.934 1 98 99 SER A N 1
ATOM 755 C CA . SER A 1 99 ? -12.055 -10.461 3.621 1 98 99 SER A CA 1
ATOM 756 C C . SER A 1 99 ? -12.156 -9.625 4.898 1 98 99 SER A C 1
ATOM 758 O O . SER A 1 99 ? -13.203 -9.047 5.184 1 98 99 SER A O 1
ATOM 760 N N . GLU A 1 100 ? -11.109 -9.586 5.629 1 97.31 100 GLU A N 1
ATOM 761 C CA . GLU A 1 100 ? -11.07 -8.805 6.859 1 97.31 100 GLU A CA 1
ATOM 762 C C . GLU A 1 100 ? -11.305 -7.32 6.578 1 97.31 100 GLU A C 1
ATOM 764 O O . GLU A 1 100 ? -11.859 -6.605 7.414 1 97.31 100 GLU A O 1
ATOM 769 N N . GLU A 1 101 ? -10.922 -6.883 5.418 1 97.25 101 GLU A N 1
ATOM 770 C CA . GLU A 1 101 ? -11.078 -5.488 5.023 1 97.25 101 GLU A CA 1
ATOM 771 C C . GLU A 1 101 ? -12.492 -5.211 4.52 1 97.25 101 GLU A C 1
ATOM 773 O O . GLU A 1 101 ? -12.836 -4.07 4.211 1 97.25 101 GLU A O 1
ATOM 778 N N . GLY A 1 102 ? -13.273 -6.246 4.387 1 96.69 102 GLY A N 1
ATOM 779 C CA . GLY A 1 102 ? -14.656 -6.086 3.957 1 96.69 102 GLY A CA 1
ATOM 780 C C . GLY A 1 102 ? -14.844 -6.273 2.463 1 96.69 102 GLY A C 1
ATOM 781 O O . GLY A 1 102 ? -15.914 -5.988 1.925 1 96.69 102 GLY A O 1
ATOM 782 N N . VAL A 1 103 ? -13.797 -6.664 1.737 1 97.31 103 VAL A N 1
ATOM 783 C CA . VAL A 1 103 ? -13.891 -6.949 0.31 1 97.31 103 VAL A CA 1
ATOM 784 C C . VAL A 1 103 ? -14.781 -8.172 0.086 1 97.31 103 VAL A C 1
ATOM 786 O O . VAL A 1 103 ? -14.617 -9.195 0.752 1 97.31 103 VAL A O 1
ATOM 789 N N . ASN A 1 104 ? -15.664 -8.055 -0.839 1 96.75 104 ASN A N 1
ATOM 790 C CA . ASN A 1 104 ? -16.609 -9.148 -1.087 1 96.75 104 ASN A CA 1
ATOM 791 C C . ASN A 1 104 ? -16.234 -9.93 -2.346 1 96.75 104 ASN A C 1
ATOM 793 O O . ASN A 1 104 ? -16.609 -11.094 -2.496 1 96.75 104 ASN A O 1
ATOM 797 N N . GLU A 1 105 ? -15.578 -9.273 -3.275 1 96.5 105 GLU A N 1
ATOM 798 C CA . GLU A 1 105 ? -15.219 -9.891 -4.547 1 96.5 105 GLU A CA 1
ATOM 799 C C . GLU A 1 105 ? -13.742 -9.688 -4.855 1 96.5 105 GLU A C 1
ATOM 801 O O . GLU A 1 105 ? -13.219 -8.578 -4.738 1 96.5 105 GLU A O 1
ATOM 806 N N . VAL A 1 106 ? -13.141 -10.75 -5.203 1 97.44 106 VAL A N 1
ATOM 807 C CA . VAL A 1 106 ? -11.734 -10.703 -5.582 1 97.44 106 VAL A CA 1
ATOM 808 C C . VAL A 1 106 ? -11.562 -11.289 -6.984 1 97.44 106 VAL A C 1
ATOM 810 O O . VAL A 1 106 ? -12.195 -12.289 -7.332 1 97.44 106 VAL A O 1
ATOM 813 N N . PHE A 1 107 ? -10.758 -10.633 -7.766 1 95.38 107 PHE A N 1
ATOM 814 C CA . PHE A 1 107 ? -10.516 -11.148 -9.109 1 95.38 107 PHE A CA 1
ATOM 815 C C . PHE A 1 107 ? -9.023 -11.289 -9.375 1 95.38 107 PHE A C 1
ATOM 817 O O . PHE A 1 107 ? -8.203 -10.797 -8.602 1 95.38 107 PHE A O 1
ATOM 824 N N . VAL A 1 108 ? -8.727 -12.047 -10.391 1 95.38 108 VAL A N 1
ATOM 825 C CA . VAL A 1 108 ? -7.363 -12.227 -10.883 1 95.38 108 VAL A CA 1
ATOM 826 C C . VAL A 1 108 ? -7.344 -12.148 -12.406 1 95.38 108 VAL A C 1
ATOM 828 O O . VAL A 1 108 ? -8.352 -12.422 -13.062 1 95.38 108 VAL A O 1
ATOM 831 N N . LEU A 1 109 ? -6.301 -11.656 -12.953 1 91.62 109 LEU A N 1
ATOM 832 C CA . LEU A 1 109 ? -5.926 -11.828 -14.352 1 91.62 109 LEU A CA 1
ATOM 833 C C . LEU A 1 109 ? -4.762 -12.805 -14.492 1 91.62 109 LEU A C 1
ATOM 835 O O . LEU A 1 109 ? -3.668 -12.547 -13.984 1 91.62 109 LEU A O 1
ATOM 839 N N . THR A 1 110 ? -5.043 -13.891 -15.125 1 93.38 110 THR A N 1
ATOM 840 C CA . THR A 1 110 ? -4.059 -14.961 -15.016 1 93.38 110 THR A CA 1
ATOM 841 C C . THR A 1 110 ? -3.939 -15.719 -16.344 1 93.38 110 THR A C 1
ATOM 843 O O . THR A 1 110 ? -4.855 -15.688 -17.156 1 93.38 110 THR A O 1
ATOM 846 N N . LEU A 1 111 ? -2.809 -16.359 -16.484 1 92.44 111 LEU A N 1
ATOM 847 C CA . LEU A 1 111 ? -2.615 -17.328 -17.562 1 92.44 111 LEU A CA 1
ATOM 848 C C . LEU A 1 111 ? -2.752 -18.766 -17.031 1 92.44 111 LEU A C 1
ATOM 850 O O . LEU A 1 111 ? -2.732 -19.719 -17.797 1 92.44 111 LEU A O 1
ATOM 854 N N . ASN A 1 112 ? -2.875 -18.875 -15.703 1 92.75 112 ASN A N 1
ATOM 855 C CA . ASN A 1 112 ? -3.023 -20.172 -15.047 1 92.75 112 ASN A CA 1
ATOM 856 C C . ASN A 1 112 ? -4.422 -20.344 -14.461 1 92.75 112 ASN A C 1
ATOM 858 O O . ASN A 1 112 ? -4.574 -20.453 -13.242 1 92.75 112 ASN A O 1
ATOM 862 N N . SER A 1 113 ? -5.371 -20.5 -15.305 1 95.12 113 SER A N 1
ATOM 863 C CA . SER A 1 113 ? -6.77 -20.547 -14.883 1 95.12 113 SER A CA 1
ATOM 864 C C . SER A 1 113 ? -7.07 -21.812 -14.094 1 95.12 113 SER A C 1
ATOM 866 O O . SER A 1 113 ? -7.902 -21.797 -13.188 1 95.12 113 SER A O 1
ATOM 868 N N . GLY A 1 114 ? -6.379 -22.875 -14.414 1 96.38 114 GLY A N 1
ATOM 869 C CA . GLY A 1 114 ? -6.594 -24.141 -13.703 1 96.38 114 GLY A CA 1
ATOM 870 C C . GLY A 1 114 ? -6.305 -24.031 -12.219 1 96.38 114 GLY A C 1
ATOM 871 O O . GLY A 1 114 ? -7.059 -24.562 -11.398 1 96.38 114 GLY A O 1
ATOM 872 N N . PHE A 1 115 ? -5.246 -23.391 -11.914 1 96.75 115 PHE A N 1
ATOM 873 C CA . PHE A 1 115 ? -4.875 -23.188 -10.516 1 96.75 115 PHE A CA 1
ATOM 874 C C . PHE A 1 115 ? -5.977 -22.453 -9.766 1 96.75 115 PHE A C 1
ATOM 876 O O . PHE A 1 115 ? -6.414 -22.906 -8.703 1 96.75 115 PHE A O 1
ATOM 883 N N . PHE A 1 116 ? -6.465 -21.406 -10.305 1 98.19 116 PHE A N 1
ATOM 884 C CA . PHE A 1 116 ? -7.438 -20.562 -9.617 1 98.19 116 PHE A CA 1
ATOM 885 C C . PHE A 1 116 ? -8.82 -21.203 -9.641 1 98.19 116 PHE A C 1
ATOM 887 O O . PHE A 1 116 ? -9.609 -21.047 -8.703 1 98.19 116 PHE A O 1
ATOM 894 N N . LYS A 1 117 ? -9.133 -21.984 -10.711 1 97.94 117 LYS A N 1
ATOM 895 C CA . LYS A 1 117 ? -10.383 -22.734 -10.727 1 97.94 117 LYS A CA 1
ATOM 896 C C . LYS A 1 117 ? -10.484 -23.672 -9.531 1 97.94 117 LYS A C 1
ATOM 898 O O . LYS A 1 117 ? -11.539 -23.75 -8.891 1 97.94 117 LYS A O 1
ATOM 903 N N . ARG A 1 118 ? -9.422 -24.281 -9.227 1 97.31 118 ARG A N 1
ATOM 904 C CA . ARG A 1 118 ? -9.383 -25.203 -8.094 1 97.31 118 ARG A CA 1
ATOM 905 C C . ARG A 1 118 ? -9.57 -24.453 -6.773 1 97.31 118 ARG A C 1
ATOM 907 O O . ARG A 1 118 ? -9.93 -25.062 -5.762 1 97.31 118 ARG A O 1
ATOM 914 N N . MET A 1 119 ? -9.344 -23.25 -6.793 1 97.31 119 MET A N 1
ATOM 915 C CA . MET A 1 119 ? -9.469 -22.438 -5.582 1 97.31 119 MET A CA 1
ATOM 916 C C . MET A 1 119 ? -10.828 -21.75 -5.516 1 97.31 119 MET A C 1
ATOM 918 O O . MET A 1 119 ? -11.078 -20.938 -4.637 1 97.31 119 MET A O 1
ATOM 922 N N . GLY A 1 120 ? -11.633 -21.953 -6.469 1 97.94 120 GLY A N 1
ATOM 923 C CA . GLY A 1 120 ? -13.008 -21.484 -6.395 1 97.94 120 GLY A CA 1
ATOM 924 C C . GLY A 1 120 ? -13.266 -20.266 -7.25 1 97.94 120 GLY A C 1
ATOM 925 O O . GLY A 1 120 ? -14.344 -19.656 -7.184 1 97.94 120 GLY A O 1
ATOM 926 N N . TYR A 1 121 ? -12.32 -19.906 -8.062 1 98.31 121 TYR A N 1
ATOM 927 C CA . TYR A 1 121 ? -12.516 -18.781 -8.969 1 98.31 121 TYR A CA 1
ATOM 928 C C . TYR A 1 121 ? -13.266 -19.219 -10.227 1 98.31 121 TYR A C 1
ATOM 930 O O . TYR A 1 121 ? -13.086 -20.344 -10.703 1 98.31 121 TYR A O 1
ATOM 938 N N . LYS A 1 122 ? -14 -18.328 -10.742 1 97.44 122 LYS A N 1
ATOM 939 C CA . LYS A 1 122 ? -14.734 -18.562 -11.977 1 97.44 122 LYS A CA 1
ATOM 940 C C . LYS A 1 122 ? -14.328 -17.578 -13.062 1 97.44 122 LYS A C 1
ATOM 942 O O . LYS A 1 122 ? -14.102 -16.391 -12.781 1 97.44 122 LYS A O 1
ATOM 947 N N . GLU A 1 123 ? -14.328 -18.047 -14.234 1 95.38 123 GLU A N 1
ATOM 948 C CA . GLU A 1 123 ? -13.984 -17.172 -15.359 1 95.38 123 GLU A CA 1
ATOM 949 C C . GLU A 1 123 ? -15.078 -16.141 -15.617 1 95.38 123 GLU A C 1
ATOM 951 O O . GLU A 1 123 ? -16.266 -16.453 -15.508 1 95.38 123 GLU A O 1
ATOM 956 N N . ILE A 1 124 ? -14.57 -14.992 -15.938 1 91.38 124 ILE A N 1
ATOM 957 C CA . ILE A 1 124 ? -15.508 -13.93 -16.266 1 91.38 124 ILE A CA 1
ATOM 958 C C . ILE A 1 124 ? -14.984 -13.133 -17.469 1 91.38 124 ILE A C 1
ATOM 960 O O . ILE A 1 124 ? -13.805 -13.219 -17.797 1 91.38 124 ILE A O 1
ATOM 964 N N . GLU A 1 125 ? -15.914 -12.414 -18.109 1 85.31 125 GLU A N 1
ATOM 965 C CA . GLU A 1 125 ? -15.492 -11.562 -19.219 1 85.31 125 GLU A CA 1
ATOM 966 C C . GLU A 1 125 ? -14.766 -10.32 -18.719 1 85.31 125 GLU A C 1
ATOM 968 O O . GLU A 1 125 ? -15.148 -9.742 -17.703 1 85.31 125 GLU A O 1
ATOM 973 N N . LYS A 1 126 ? -13.734 -10.031 -19.422 1 76.69 126 LYS A N 1
ATOM 974 C CA . LYS A 1 126 ? -12.867 -8.93 -19 1 76.69 126 LYS A CA 1
ATOM 975 C C . LYS A 1 126 ? -13.641 -7.613 -18.969 1 76.69 126 LYS A C 1
ATOM 977 O O . LYS A 1 126 ? -13.312 -6.715 -18.188 1 76.69 126 LYS A O 1
ATOM 982 N N . GLU A 1 127 ? -14.578 -7.5 -19.812 1 71.25 127 GLU A N 1
ATOM 983 C CA . GLU A 1 127 ? -15.391 -6.293 -19.906 1 71.25 127 GLU A CA 1
ATOM 984 C C . GLU A 1 127 ? -16.172 -6.035 -18.625 1 71.25 127 GLU A C 1
ATOM 986 O O . GLU A 1 127 ? -16.734 -4.957 -18.438 1 71.25 127 GLU A O 1
ATOM 991 N N . TYR A 1 128 ? -16.141 -7.02 -17.844 1 69.56 128 TYR A N 1
ATOM 992 C CA . TYR A 1 128 ? -16.828 -6.914 -16.562 1 69.56 128 TYR A CA 1
ATOM 993 C C . TYR A 1 128 ? -16.156 -5.863 -15.68 1 69.56 128 TYR A C 1
ATOM 995 O O . TYR A 1 128 ? -16.828 -5.227 -14.859 1 69.56 128 TYR A O 1
ATOM 1003 N N . PHE A 1 129 ? -14.859 -5.754 -15.875 1 70.06 129 PHE A N 1
ATOM 1004 C CA . PHE A 1 129 ? -14.156 -4.844 -14.984 1 70.06 129 PHE A CA 1
ATOM 1005 C C . PHE A 1 129 ? -13.938 -3.492 -15.656 1 70.06 129 PHE A C 1
ATOM 1007 O O . PHE A 1 129 ? -13.75 -3.418 -16.875 1 70.06 129 PHE A O 1
ATOM 1014 N N . PRO A 1 130 ? -14.25 -2.424 -14.875 1 59.09 130 PRO A N 1
ATOM 1015 C CA . PRO A 1 130 ? -14.031 -1.086 -15.43 1 59.09 130 PRO A CA 1
ATOM 1016 C C . PRO A 1 130 ? -12.617 -0.891 -15.969 1 59.09 130 PRO A C 1
ATOM 1018 O O . PRO A 1 130 ? -11.688 -1.569 -15.531 1 59.09 130 PRO A O 1
ATOM 1021 N N . GLN A 1 131 ? -12.523 -0.241 -17.125 1 54.88 131 GLN A N 1
ATOM 1022 C CA . GLN A 1 131 ? -11.305 0.078 -17.875 1 54.88 131 GLN A CA 1
ATOM 1023 C C . GLN A 1 131 ? -10.188 0.522 -16.922 1 54.88 131 GLN A C 1
ATOM 1025 O O . GLN A 1 131 ? -9.008 0.354 -17.234 1 54.88 131 GLN A O 1
ATOM 1030 N N . LYS A 1 132 ? -10.492 1.062 -15.852 1 54.19 132 LYS A N 1
ATOM 1031 C CA . LYS A 1 132 ? -9.469 1.577 -14.945 1 54.19 132 LYS A CA 1
ATOM 1032 C C . LYS A 1 132 ? -8.594 0.449 -14.406 1 54.19 132 LYS A C 1
ATOM 1034 O O . LYS A 1 132 ? -7.418 0.658 -14.102 1 54.19 132 LYS A O 1
ATOM 1039 N N . ILE A 1 133 ? -9.25 -0.76 -14.328 1 55.59 133 ILE A N 1
ATOM 1040 C CA . ILE A 1 133 ? -8.5 -1.916 -13.852 1 55.59 133 ILE A CA 1
ATOM 1041 C C . ILE A 1 133 ? -7.316 -2.182 -14.773 1 55.59 133 ILE A C 1
ATOM 1043 O O . ILE A 1 133 ? -6.328 -2.795 -14.367 1 55.59 133 ILE A O 1
ATOM 1047 N N . TRP A 1 134 ? -7.293 -1.313 -15.906 1 56.16 134 TRP A N 1
ATOM 1048 C CA . TRP A 1 134 ? -6.309 -1.624 -16.938 1 56.16 134 TRP A CA 1
ATOM 1049 C C . TRP A 1 134 ? -5.137 -0.65 -16.875 1 56.16 134 TRP A C 1
ATOM 1051 O O . TRP A 1 134 ? -4.445 -0.441 -17.875 1 56.16 134 TRP A O 1
ATOM 1061 N N . ARG A 1 135 ? -5.055 -0.032 -15.781 1 58.47 135 ARG A N 1
ATOM 1062 C CA . ARG A 1 135 ? -4 0.974 -15.711 1 58.47 135 ARG A CA 1
ATOM 1063 C C . ARG A 1 135 ? -2.637 0.359 -16 1 58.47 135 ARG A C 1
ATOM 1065 O O . ARG A 1 135 ? -1.789 0.989 -16.641 1 58.47 135 ARG A O 1
ATOM 1072 N N . ASP A 1 136 ? -2.564 -0.868 -15.57 1 65.94 136 ASP A N 1
ATOM 1073 C CA . ASP A 1 136 ? -1.273 -1.497 -15.836 1 65.94 136 ASP A CA 1
ATOM 1074 C C . ASP A 1 136 ? -1.14 -1.883 -17.312 1 65.94 136 ASP A C 1
ATOM 1076 O O . ASP A 1 136 ? -0.039 -2.176 -17.781 1 65.94 136 ASP A O 1
ATOM 1080 N N . CYS A 1 137 ? -2.23 -1.731 -17.984 1 66.44 137 CYS A N 1
ATOM 1081 C CA . CYS A 1 137 ? -2.24 -2.146 -19.375 1 66.44 137 CYS A CA 1
ATOM 1082 C C . CYS A 1 137 ? -1.37 -1.229 -20.219 1 66.44 137 CYS A C 1
ATOM 1084 O O . CYS A 1 137 ? -0.843 -1.647 -21.266 1 66.44 137 CYS A O 1
ATOM 1086 N N . THR A 1 138 ? -1.315 -0.039 -19.719 1 63.69 138 THR A N 1
ATOM 1087 C CA . THR A 1 138 ? -0.512 0.912 -20.484 1 63.69 138 THR A CA 1
ATOM 1088 C C . THR A 1 138 ? 0.959 0.51 -20.469 1 63.69 138 THR A C 1
ATOM 1090 O O . THR A 1 138 ? 1.705 0.833 -21.406 1 63.69 138 THR A O 1
ATOM 1093 N N . ASN A 1 139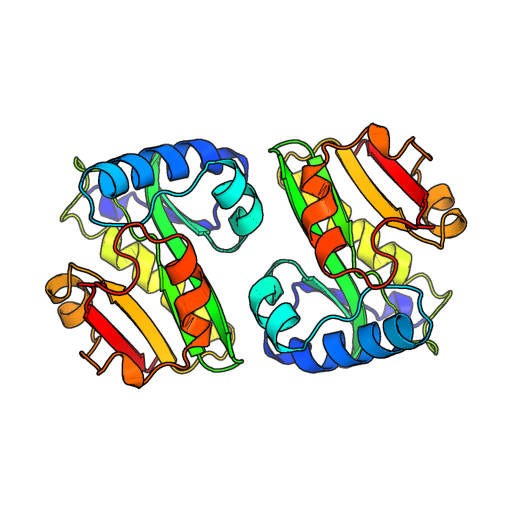 ? 1.395 -0.274 -19.469 1 63.75 139 ASN A N 1
ATOM 1094 C CA . ASN A 1 139 ? 2.781 -0.706 -19.344 1 63.75 139 ASN A CA 1
ATOM 1095 C C . ASN A 1 139 ? 2.963 -2.154 -19.781 1 63.75 139 ASN A C 1
ATOM 1097 O O . ASN A 1 139 ? 4.066 -2.699 -19.703 1 63.75 139 ASN A O 1
ATOM 1101 N N . CYS A 1 140 ? 1.898 -2.631 -20.203 1 71.69 140 CYS A N 1
ATOM 1102 C CA . CYS A 1 140 ? 1.927 -4.047 -20.547 1 71.69 140 CYS A CA 1
ATOM 1103 C C . CYS A 1 140 ? 2.453 -4.254 -21.953 1 71.69 140 CYS A C 1
ATOM 1105 O O . CYS A 1 140 ? 1.993 -3.602 -22.891 1 71.69 140 CYS A O 1
ATOM 1107 N N . PRO A 1 141 ? 3.424 -5.004 -22.047 1 69.5 141 PRO A N 1
ATOM 1108 C CA . PRO A 1 141 ? 3.99 -5.262 -23.375 1 69.5 141 PRO A CA 1
ATOM 1109 C C . PRO A 1 141 ? 2.959 -5.797 -24.359 1 69.5 141 PRO A C 1
ATOM 1111 O O . PRO A 1 141 ? 3.141 -5.672 -25.578 1 69.5 141 PRO A O 1
ATOM 1114 N N . LYS A 1 142 ? 1.92 -6.48 -23.906 1 70.75 142 LYS A N 1
ATOM 1115 C CA . LYS A 1 142 ? 0.896 -7 -24.812 1 70.75 142 LYS A CA 1
ATOM 1116 C C . LYS A 1 142 ? -0.146 -5.934 -25.125 1 70.75 142 LYS A C 1
ATOM 1118 O O . LYS A 1 142 ? -0.89 -6.059 -26.109 1 70.75 142 LYS A O 1
ATOM 1123 N N . ARG A 1 143 ? -0.054 -4.828 -24.469 1 61.44 143 ARG A N 1
ATOM 1124 C CA . ARG A 1 143 ? -0.962 -3.693 -24.609 1 61.44 143 ARG A CA 1
ATOM 1125 C C . ARG A 1 143 ? -2.398 -4.164 -24.812 1 61.44 143 ARG A C 1
ATOM 1127 O O . ARG A 1 143 ? -3.066 -4.566 -23.859 1 61.44 143 ARG A O 1
ATOM 1134 N N . MET A 1 144 ? -2.852 -4.109 -25.875 1 59.84 144 MET A N 1
ATOM 1135 C CA . MET A 1 144 ? -4.25 -4.324 -26.234 1 59.84 144 MET A CA 1
ATOM 1136 C C . MET A 1 144 ? -4.48 -5.766 -26.672 1 59.84 144 MET A C 1
ATOM 1138 O O . MET A 1 144 ? -5.547 -6.098 -27.203 1 59.84 144 MET A O 1
ATOM 1142 N N . ALA A 1 145 ? -3.506 -6.656 -26.594 1 68.06 145 ALA A N 1
ATOM 1143 C CA . ALA A 1 145 ? -3.662 -8.07 -26.906 1 68.06 145 ALA A CA 1
ATOM 1144 C C . ALA A 1 145 ? -3.484 -8.945 -25.672 1 68.06 145 ALA A C 1
ATOM 1146 O O . ALA A 1 145 ? -2.746 -9.93 -25.703 1 68.06 145 ALA A O 1
ATOM 1147 N N . CYS A 1 146 ? -4.188 -8.484 -24.688 1 77.94 146 CYS A N 1
ATOM 1148 C CA . CYS A 1 146 ? -4.043 -9.211 -23.438 1 77.94 146 CYS A CA 1
ATOM 1149 C C . CYS A 1 146 ? -4.641 -10.609 -23.531 1 77.94 146 CYS A C 1
ATOM 1151 O O . CYS A 1 146 ? -5.801 -10.766 -23.906 1 77.94 146 CYS A O 1
ATOM 1153 N N . ASP A 1 147 ? -3.799 -11.664 -23.25 1 82.75 147 ASP A N 1
ATOM 1154 C CA . ASP A 1 147 ? -4.238 -13.055 -23.328 1 82.75 147 ASP A CA 1
ATOM 1155 C C . ASP A 1 147 ? -4.57 -13.594 -21.938 1 82.75 147 ASP A C 1
ATOM 1157 O O . ASP A 1 147 ? -4.785 -14.797 -21.766 1 82.75 147 ASP A O 1
ATOM 1161 N N . GLU A 1 148 ? -4.609 -12.734 -21.016 1 87 148 GLU A N 1
ATOM 1162 C CA . GLU A 1 148 ? -4.914 -13.172 -19.656 1 87 148 GLU A CA 1
ATOM 1163 C C . GLU A 1 148 ? -6.406 -13.461 -19.5 1 87 148 GLU A C 1
ATOM 1165 O O . GLU A 1 148 ? -7.242 -12.828 -20.141 1 87 148 GLU A O 1
ATOM 1170 N N . ILE A 1 149 ? -6.633 -14.398 -18.688 1 91 149 ILE A N 1
ATOM 1171 C CA . ILE A 1 149 ? -8 -14.797 -18.375 1 91 149 ILE A CA 1
ATOM 1172 C C . ILE A 1 149 ? -8.438 -14.125 -17.062 1 91 149 ILE A C 1
ATOM 1174 O O . ILE A 1 149 ? -7.734 -14.195 -16.062 1 91 149 ILE A O 1
ATOM 1178 N N . ALA A 1 150 ? -9.531 -13.469 -17.125 1 92.94 150 ALA A N 1
ATOM 1179 C CA . ALA A 1 150 ? -10.086 -12.852 -15.922 1 92.94 150 ALA A CA 1
ATOM 1180 C C . ALA A 1 150 ? -10.93 -13.844 -15.133 1 92.94 150 ALA A C 1
ATOM 1182 O O . ALA A 1 150 ? -11.781 -14.539 -15.703 1 92.94 150 ALA A O 1
ATOM 1183 N N . MET A 1 151 ? -10.625 -13.945 -13.883 1 96.31 151 MET A N 1
ATOM 1184 C CA . MET A 1 151 ? -11.391 -14.828 -13.008 1 96.31 151 MET A CA 1
ATOM 1185 C C . MET A 1 151 ? -11.789 -14.109 -11.727 1 96.31 151 MET A C 1
ATOM 1187 O O . MET A 1 151 ? -11.109 -13.172 -11.297 1 96.31 151 MET A O 1
ATOM 1191 N N . VAL A 1 152 ? -12.914 -14.539 -11.125 1 96.69 152 VAL A N 1
ATOM 1192 C CA . VAL A 1 152 ? -13.43 -13.844 -9.945 1 96.69 152 VAL A CA 1
ATOM 1193 C C . VAL A 1 152 ? -13.906 -14.859 -8.914 1 96.69 152 VAL A C 1
ATOM 1195 O O . VAL A 1 152 ? -14.266 -15.984 -9.258 1 96.69 152 VAL A O 1
ATOM 1198 N N . LYS A 1 153 ? -13.836 -14.539 -7.715 1 98 153 LYS A N 1
ATOM 1199 C CA . LYS A 1 153 ? -14.328 -15.328 -6.586 1 98 153 LYS A CA 1
ATOM 1200 C C . LYS A 1 153 ? -14.992 -14.43 -5.543 1 98 153 LYS A C 1
ATOM 1202 O O . LYS A 1 153 ? -14.469 -13.367 -5.199 1 98 153 LYS A O 1
ATOM 1207 N N . THR A 1 154 ? -16.141 -14.766 -5.129 1 97.62 154 THR A N 1
ATOM 1208 C CA . THR A 1 154 ? -16.766 -14.109 -3.99 1 97.62 154 THR A CA 1
ATOM 1209 C C . THR A 1 154 ? -16.156 -14.594 -2.678 1 97.62 154 THR A C 1
ATOM 1211 O O . THR A 1 154 ? -16 -15.797 -2.465 1 97.62 154 THR A O 1
ATOM 1214 N N . LEU A 1 155 ? -15.734 -13.742 -1.888 1 96.38 155 LEU A N 1
ATOM 1215 C CA . LEU A 1 155 ? -15.078 -14.094 -0.635 1 96.38 155 LEU A CA 1
ATOM 1216 C C . LEU A 1 155 ? -16.094 -14.297 0.478 1 96.38 155 LEU A C 1
ATOM 1218 O O . LEU A 1 155 ? -17.156 -13.656 0.485 1 96.38 155 LEU A O 1
ATOM 1222 N N . MET B 1 1 ? -8.203 15.312 27.328 1 58.78 1 MET B N 1
ATOM 1223 C CA . MET B 1 1 ? -7.648 15.875 26.094 1 58.78 1 MET B CA 1
ATOM 1224 C C . MET B 1 1 ? -7.77 14.883 24.938 1 58.78 1 MET B C 1
ATOM 1226 O O . MET B 1 1 ? -7.57 13.68 25.125 1 58.78 1 MET B O 1
ATOM 1230 N N . PRO B 1 2 ? -8.438 15.406 23.844 1 62.97 2 PRO B N 1
ATOM 1231 C CA . PRO B 1 2 ? -8.766 14.492 22.75 1 62.97 2 PRO B CA 1
ATOM 1232 C C . PRO B 1 2 ? -7.602 13.578 22.359 1 62.97 2 PRO B C 1
ATOM 1234 O O . PRO B 1 2 ? -7.812 12.422 22 1 62.97 2 PRO B O 1
ATOM 1237 N N . ALA B 1 3 ? -6.449 14.141 22.719 1 68.31 3 ALA B N 1
ATOM 1238 C CA . ALA B 1 3 ? -5.309 13.305 22.359 1 68.31 3 ALA B CA 1
ATOM 1239 C C . ALA B 1 3 ? -5.215 12.078 23.25 1 68.31 3 ALA B C 1
ATOM 1241 O O . ALA B 1 3 ? -4.812 11 22.812 1 68.31 3 ALA B O 1
ATOM 1242 N N . ALA B 1 4 ? -5.684 12.25 24.484 1 72.88 4 ALA B N 1
ATOM 1243 C CA . ALA B 1 4 ? -5.574 11.148 25.438 1 72.88 4 ALA B CA 1
ATOM 1244 C C . ALA B 1 4 ? -6.52 10.008 25.078 1 72.88 4 ALA B C 1
ATOM 1246 O O . ALA B 1 4 ? -6.23 8.844 25.344 1 72.88 4 ALA B O 1
ATOM 1247 N N . ASP B 1 5 ? -7.488 10.367 24.375 1 85.38 5 ASP B N 1
ATOM 1248 C CA . ASP B 1 5 ? -8.477 9.344 24.031 1 85.38 5 ASP B CA 1
ATOM 1249 C C . ASP B 1 5 ? -8.383 8.969 22.562 1 85.38 5 ASP B C 1
ATOM 1251 O O . ASP B 1 5 ? -9.211 8.211 22.062 1 85.38 5 ASP B O 1
ATOM 1255 N N . THR B 1 6 ? -7.344 9.523 21.922 1 91.81 6 THR B N 1
ATOM 1256 C CA . THR B 1 6 ? -7.164 9.281 20.5 1 91.81 6 THR B CA 1
ATOM 1257 C C . THR B 1 6 ? -6.23 8.094 20.266 1 91.81 6 THR B C 1
ATOM 1259 O O . THR B 1 6 ? -5.172 7.996 20.891 1 91.81 6 THR B O 1
ATOM 1262 N N . CYS B 1 7 ? -6.652 7.176 19.453 1 95.31 7 CYS B N 1
ATOM 1263 C CA . CYS B 1 7 ? -5.828 6.035 19.062 1 95.31 7 CYS B CA 1
ATOM 1264 C C . CYS B 1 7 ? -5.434 6.125 17.594 1 95.31 7 CYS B C 1
ATOM 1266 O O . CYS B 1 7 ? -6.281 6.371 16.734 1 95.31 7 CYS B O 1
ATOM 1268 N N . VAL B 1 8 ? -4.148 5.996 17.344 1 97.94 8 VAL B N 1
ATOM 1269 C CA . VAL B 1 8 ? -3.686 5.977 15.961 1 97.94 8 VAL B CA 1
ATOM 1270 C C . VAL B 1 8 ? -3.531 4.535 15.492 1 97.94 8 VAL B C 1
ATOM 1272 O O . VAL B 1 8 ? -2.887 3.723 16.156 1 97.94 8 VAL B O 1
ATOM 1275 N N . ARG B 1 9 ? -4.113 4.199 14.406 1 97.88 9 ARG B N 1
ATOM 1276 C CA . ARG B 1 9 ? -4.102 2.844 13.867 1 97.88 9 ARG B CA 1
ATOM 1277 C C . ARG B 1 9 ? -3.951 2.865 12.352 1 97.88 9 ARG B C 1
ATOM 1279 O O . ARG B 1 9 ? -4.062 3.92 11.719 1 97.88 9 ARG B O 1
ATOM 1286 N N . ASN B 1 10 ? -3.658 1.682 11.812 1 98.06 10 ASN B N 1
ATOM 1287 C CA . ASN B 1 10 ? -3.723 1.556 10.359 1 98.06 10 ASN B CA 1
ATOM 1288 C C . ASN B 1 10 ? -5.125 1.855 9.828 1 98.06 10 ASN B C 1
ATOM 1290 O O . ASN B 1 10 ? -6.117 1.512 10.469 1 98.06 10 ASN B O 1
ATOM 1294 N N . ALA B 1 11 ? -5.207 2.467 8.711 1 98.5 11 ALA B N 1
ATOM 1295 C CA . ALA B 1 11 ? -6.5 2.723 8.086 1 98.5 11 ALA B CA 1
ATOM 1296 C C . ALA B 1 11 ? -7.105 1.437 7.531 1 98.5 11 ALA B C 1
ATOM 1298 O O . ALA B 1 11 ? -6.383 0.49 7.215 1 98.5 11 ALA B O 1
ATOM 1299 N N . ARG B 1 12 ? -8.375 1.415 7.508 1 97.56 12 ARG B N 1
ATOM 1300 C CA . ARG B 1 12 ? -9.156 0.365 6.867 1 97.56 12 ARG B CA 1
ATOM 1301 C C . ARG B 1 12 ? -9.938 0.913 5.676 1 97.56 12 ARG B C 1
ATOM 1303 O O . ARG B 1 12 ? -10.094 2.127 5.539 1 97.56 12 ARG B O 1
ATOM 1310 N N . LEU B 1 13 ? -10.398 0.036 4.859 1 97.94 13 LEU B N 1
ATOM 1311 C CA . LEU B 1 13 ? -11.156 0.466 3.691 1 97.94 13 LEU B CA 1
ATOM 1312 C C . LEU B 1 13 ? -12.344 1.334 4.105 1 97.94 13 LEU B C 1
ATOM 1314 O O . LEU B 1 13 ? -12.672 2.305 3.42 1 97.94 13 LEU B O 1
ATOM 1318 N N . ALA B 1 14 ? -12.922 0.994 5.164 1 96.44 14 ALA B N 1
ATOM 1319 C CA . ALA B 1 14 ? -14.094 1.711 5.652 1 96.44 14 ALA B CA 1
ATOM 1320 C C . ALA B 1 14 ? -13.742 3.15 6.023 1 96.44 14 ALA B C 1
ATOM 1322 O O . ALA B 1 14 ? -14.633 3.99 6.184 1 96.44 14 ALA B O 1
ATOM 1323 N N . ASP B 1 15 ? -12.484 3.459 6.191 1 97.94 15 ASP B N 1
ATOM 1324 C CA . ASP B 1 15 ? -12.039 4.793 6.594 1 97.94 15 ASP B CA 1
ATOM 1325 C C . ASP B 1 15 ? -11.852 5.695 5.379 1 97.94 15 ASP B C 1
ATOM 1327 O O . ASP B 1 15 ? -11.617 6.898 5.523 1 97.94 15 ASP B O 1
ATOM 1331 N N . ALA B 1 16 ? -11.922 5.156 4.164 1 98 16 ALA B N 1
ATOM 1332 C CA . ALA B 1 16 ? -11.531 5.863 2.947 1 98 16 ALA B CA 1
ATOM 1333 C C . ALA B 1 16 ? -12.328 7.148 2.773 1 98 16 ALA B C 1
ATOM 1335 O O . ALA B 1 16 ? -11.766 8.203 2.467 1 98 16 ALA B O 1
ATOM 1336 N N . SER B 1 17 ? -13.578 7.062 2.977 1 96.88 17 SER B N 1
ATOM 1337 C CA . SER B 1 17 ? -14.422 8.242 2.807 1 96.88 17 SER B CA 1
ATOM 1338 C C . SER B 1 17 ? -14.07 9.32 3.824 1 96.88 17 SER B C 1
ATOM 1340 O O . SER B 1 17 ? -14.055 10.508 3.494 1 96.88 17 SER B O 1
ATOM 1342 N N . ALA B 1 18 ? -13.844 8.922 5.039 1 97.5 18 ALA B N 1
ATOM 1343 C CA . ALA B 1 18 ? -13.469 9.875 6.078 1 97.5 18 ALA B CA 1
ATOM 1344 C C . ALA B 1 18 ? -12.133 10.539 5.758 1 97.5 18 ALA B C 1
ATOM 1346 O O . ALA B 1 18 ? -11.984 11.75 5.922 1 97.5 18 ALA B O 1
ATOM 1347 N N . ILE B 1 19 ? -11.18 9.758 5.301 1 98.25 19 ILE B N 1
ATOM 1348 C CA . ILE B 1 19 ? -9.883 10.289 4.906 1 98.25 19 ILE B CA 1
ATOM 1349 C C . ILE B 1 19 ? -10.062 11.297 3.771 1 98.25 19 ILE B C 1
ATOM 1351 O O . ILE B 1 19 ? -9.477 12.383 3.797 1 98.25 19 ILE B O 1
ATOM 1355 N N . SER B 1 20 ? -10.859 10.914 2.811 1 97.12 20 SER B N 1
ATOM 1356 C CA . SER B 1 20 ? -11.117 11.797 1.676 1 97.12 20 SER B CA 1
ATOM 1357 C C . SER B 1 20 ? -11.719 13.125 2.131 1 97.12 20 SER B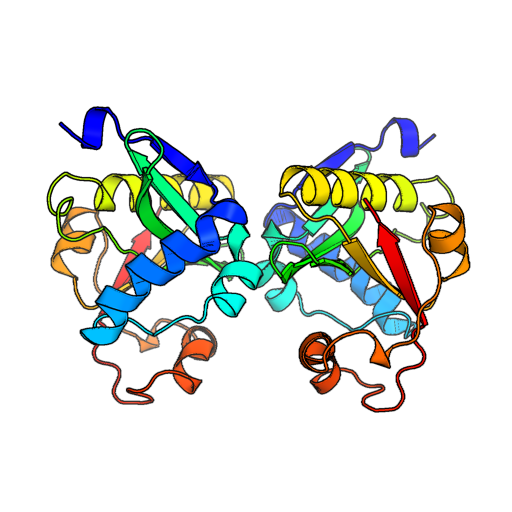 C 1
ATOM 1359 O O . SER B 1 20 ? -11.289 14.188 1.681 1 97.12 20 SER B O 1
ATOM 1361 N N . ARG B 1 21 ? -12.602 13.047 2.99 1 95.25 21 ARG B N 1
ATOM 1362 C CA . ARG B 1 21 ? -13.258 14.242 3.504 1 95.25 21 ARG B CA 1
ATOM 1363 C C . ARG B 1 21 ? -12.258 15.148 4.211 1 95.25 21 ARG B C 1
ATOM 1365 O O . ARG B 1 21 ? -12.242 16.359 3.988 1 95.25 21 ARG B O 1
ATOM 1372 N N . ILE B 1 22 ? -11.445 14.609 5.027 1 96.69 22 ILE B N 1
ATOM 1373 C CA . ILE B 1 22 ? -10.461 15.367 5.793 1 96.69 22 ILE B CA 1
ATOM 1374 C C . ILE B 1 22 ? -9.469 16.031 4.844 1 96.69 22 ILE B C 1
ATOM 1376 O O . ILE B 1 22 ? -9.188 17.234 4.965 1 96.69 22 ILE B O 1
ATOM 1380 N N . THR B 1 23 ? -8.992 15.281 3.873 1 96.12 23 THR B N 1
ATOM 1381 C CA . THR B 1 23 ? -7.969 15.797 2.971 1 96.12 23 THR B CA 1
ATOM 1382 C C . THR B 1 23 ? -8.562 16.797 1.988 1 96.12 23 THR B C 1
ATOM 1384 O O . THR B 1 23 ? -7.883 17.734 1.544 1 96.12 23 THR B O 1
ATOM 1387 N N . GLU B 1 24 ? -9.789 16.594 1.691 1 93.31 24 GLU B N 1
ATOM 1388 C CA . GLU B 1 24 ? -10.469 17.516 0.773 1 93.31 24 GLU B CA 1
ATOM 1389 C C . GLU B 1 24 ? -10.492 18.938 1.319 1 93.31 24 GLU B C 1
ATOM 1391 O O . GLU B 1 24 ? -10.336 19.891 0.565 1 93.31 24 GLU B O 1
ATOM 1396 N N . GLY B 1 25 ? -10.75 19.062 2.566 1 90.69 25 GLY B N 1
ATOM 1397 C CA . GLY B 1 25 ? -10.695 20.391 3.18 1 90.69 25 GLY B CA 1
ATOM 1398 C C . GLY B 1 25 ? -9.359 21.078 2.994 1 90.69 25 GLY B C 1
ATOM 1399 O O . GLY B 1 25 ? -9.312 22.25 2.629 1 90.69 25 GLY B O 1
ATOM 1400 N N . TYR B 1 26 ? -8.328 20.391 3.148 1 91.5 26 TYR B N 1
ATOM 1401 C CA . TYR B 1 26 ? -6.984 20.938 3.014 1 91.5 26 TYR B CA 1
ATOM 1402 C C . TYR B 1 26 ? -6.645 21.188 1.552 1 91.5 26 TYR B C 1
ATOM 1404 O O . TYR B 1 26 ? -5.953 22.156 1.231 1 91.5 26 TYR B O 1
ATOM 1412 N N . ALA B 1 27 ? -7.098 20.328 0.73 1 89.38 27 ALA B N 1
ATOM 1413 C CA . ALA B 1 27 ? -6.875 20.516 -0.702 1 89.38 27 ALA B CA 1
ATOM 1414 C C . ALA B 1 27 ? -7.59 21.766 -1.206 1 89.38 27 ALA B C 1
ATOM 1416 O O . ALA B 1 27 ? -7.043 22.5 -2.023 1 89.38 27 ALA B O 1
ATOM 1417 N N . GLY B 1 28 ? -8.758 21.953 -0.734 1 88.44 28 GLY B N 1
ATOM 1418 C CA . GLY B 1 28 ? -9.523 23.141 -1.096 1 88.44 28 GLY B CA 1
ATOM 1419 C C . GLY B 1 28 ? -8.852 24.438 -0.687 1 88.44 28 GLY B C 1
ATOM 1420 O O . GLY B 1 28 ? -9.023 25.469 -1.343 1 88.44 28 GLY B O 1
ATOM 1421 N N . GLU B 1 29 ? -8.023 24.375 0.323 1 89.62 29 GLU B N 1
ATOM 1422 C CA . GLU B 1 29 ? -7.285 25.531 0.814 1 89.62 29 GLU B CA 1
ATOM 1423 C C . GLU B 1 29 ? -5.938 25.656 0.112 1 89.62 29 GLU B C 1
ATOM 1425 O O . GLU B 1 29 ? -5.172 26.594 0.396 1 89.62 29 GLU B O 1
ATOM 1430 N N . GLY B 1 30 ? -5.664 24.688 -0.703 1 85.69 30 GLY B N 1
ATOM 1431 C CA . GLY B 1 30 ? -4.414 24.719 -1.446 1 85.69 30 GLY B CA 1
ATOM 1432 C C . GLY B 1 30 ? -3.225 24.25 -0.633 1 85.69 30 GLY B C 1
ATOM 1433 O O . GLY B 1 30 ? -2.078 24.531 -0.979 1 85.69 30 GLY B O 1
ATOM 1434 N N . ILE B 1 31 ? -3.463 23.578 0.389 1 86.12 31 ILE B N 1
ATOM 1435 C CA . ILE B 1 31 ? -2.418 23.156 1.315 1 86.12 31 ILE B CA 1
ATOM 1436 C C . ILE B 1 31 ? -1.821 21.828 0.853 1 86.12 31 ILE B C 1
ATOM 1438 O O . ILE B 1 31 ? -0.638 21.562 1.074 1 86.12 31 ILE B O 1
ATOM 1442 N N . MET B 1 32 ? -2.691 21.047 0.195 1 88.44 32 MET B N 1
ATOM 1443 C CA . MET B 1 32 ? -2.217 19.766 -0.326 1 88.44 32 MET B CA 1
ATOM 1444 C C . MET B 1 32 ? -2.967 19.375 -1.599 1 88.44 32 MET B C 1
ATOM 1446 O O . MET B 1 32 ? -3.963 20.016 -1.95 1 88.44 32 MET B O 1
ATOM 1450 N N . LEU B 1 33 ? -2.396 18.359 -2.225 1 86.06 33 LEU B N 1
ATOM 1451 C CA . LEU B 1 33 ? -3.018 17.875 -3.451 1 86.06 33 LEU B CA 1
ATOM 1452 C C . LEU B 1 33 ? -4.293 17.094 -3.141 1 86.06 33 LEU B C 1
ATOM 1454 O O . LEU B 1 33 ? -4.344 16.328 -2.178 1 86.06 33 LEU B O 1
ATOM 1458 N N . LYS B 1 34 ? -5.254 17.391 -3.941 1 85.94 34 LYS B N 1
ATOM 1459 C CA . LYS B 1 34 ? -6.492 16.625 -3.82 1 85.94 34 LYS B CA 1
ATOM 1460 C C . LYS B 1 34 ? -6.262 15.156 -4.145 1 85.94 34 LYS B C 1
ATOM 1462 O O . LYS B 1 34 ? -5.562 14.828 -5.109 1 85.94 34 LYS B O 1
ATOM 1467 N N . ARG B 1 35 ? -6.824 14.336 -3.383 1 88.31 35 ARG B N 1
ATOM 1468 C CA . ARG B 1 35 ? -6.844 12.898 -3.637 1 88.31 35 ARG B CA 1
ATOM 1469 C C . ARG B 1 35 ? -8.273 12.391 -3.785 1 88.31 35 ARG B C 1
ATOM 1471 O O . ARG B 1 35 ? -9.117 12.641 -2.928 1 88.31 35 ARG B O 1
ATOM 1478 N N . SER B 1 36 ? -8.461 11.711 -4.875 1 89.56 36 SER B N 1
ATOM 1479 C CA . SER B 1 36 ? -9.773 11.094 -5.031 1 89.56 36 SER B CA 1
ATOM 1480 C C . SER B 1 36 ? -9.961 9.945 -4.047 1 89.56 36 SER B C 1
ATOM 1482 O O . SER B 1 36 ? -8.984 9.391 -3.531 1 89.56 36 SER B O 1
ATOM 1484 N N . VAL B 1 37 ? -11.203 9.648 -3.76 1 94.38 37 VAL B N 1
ATOM 1485 C CA . VAL B 1 37 ? -11.508 8.516 -2.889 1 94.38 37 VAL B CA 1
ATOM 1486 C C . VAL B 1 37 ? -10.914 7.238 -3.475 1 94.38 37 VAL B C 1
ATOM 1488 O O . VAL B 1 37 ? -10.414 6.383 -2.738 1 94.38 37 VAL B O 1
ATOM 1491 N N . GLU B 1 38 ? -10.922 7.105 -4.766 1 92.06 38 GLU B N 1
ATOM 1492 C CA . GLU B 1 38 ? -10.344 5.945 -5.441 1 92.06 38 GLU B CA 1
ATOM 1493 C C . GLU B 1 38 ? -8.844 5.84 -5.176 1 92.06 38 GLU B C 1
ATOM 1495 O O . GLU B 1 38 ? -8.328 4.75 -4.93 1 92.06 38 GLU B O 1
ATOM 1500 N N . ASN B 1 39 ? -8.227 6.961 -5.242 1 92.88 39 ASN B N 1
ATOM 1501 C CA . ASN B 1 39 ? -6.801 6.992 -4.949 1 92.88 39 ASN B CA 1
ATOM 1502 C C . ASN B 1 39 ? -6.512 6.574 -3.508 1 92.88 39 ASN B C 1
ATOM 1504 O O . ASN B 1 39 ? -5.559 5.844 -3.246 1 92.88 39 ASN B O 1
ATOM 1508 N N . ILE B 1 40 ? -7.344 7.035 -2.613 1 97.12 40 ILE B N 1
ATOM 1509 C CA . ILE B 1 40 ? -7.191 6.695 -1.204 1 97.12 40 ILE B CA 1
ATOM 1510 C C . ILE B 1 40 ? -7.41 5.195 -1.009 1 97.12 40 ILE B C 1
ATOM 1512 O O . ILE B 1 40 ? -6.637 4.535 -0.312 1 97.12 40 ILE B O 1
ATOM 1516 N N . ILE B 1 41 ? -8.375 4.672 -1.674 1 96.69 41 ILE B N 1
ATOM 1517 C CA . ILE B 1 41 ? -8.672 3.248 -1.587 1 96.69 41 ILE B CA 1
ATOM 1518 C C . ILE B 1 41 ? -7.488 2.439 -2.105 1 96.69 41 ILE B C 1
ATOM 1520 O O . ILE B 1 41 ? -7.051 1.483 -1.46 1 96.69 41 ILE B O 1
ATOM 1524 N N . GLU B 1 42 ? -6.93 2.801 -3.15 1 94.25 42 GLU B N 1
ATOM 1525 C CA . GLU B 1 42 ? -5.812 2.111 -3.785 1 94.25 42 GLU B CA 1
ATOM 1526 C C . GLU B 1 42 ? -4.59 2.084 -2.871 1 94.25 42 GLU B C 1
ATOM 1528 O O . GLU B 1 42 ? -3.764 1.174 -2.959 1 94.25 42 GLU B O 1
ATOM 1533 N N . HIS B 1 43 ? -4.531 3.07 -2.004 1 96.62 43 HIS B N 1
ATOM 1534 C CA . HIS B 1 43 ? -3.35 3.201 -1.159 1 96.62 43 HIS B CA 1
ATOM 1535 C C . HIS B 1 43 ? -3.715 3.105 0.318 1 96.62 43 HIS B C 1
ATOM 1537 O O . HIS B 1 43 ? -2.996 3.625 1.175 1 96.62 43 HIS B O 1
ATOM 1543 N N . ILE B 1 44 ? -4.785 2.475 0.622 1 98.31 44 ILE B N 1
ATOM 1544 C CA . ILE B 1 44 ? -5.363 2.518 1.96 1 98.31 44 ILE B CA 1
ATOM 1545 C C . ILE B 1 44 ? -4.375 1.93 2.967 1 98.31 44 ILE B C 1
ATOM 1547 O O . ILE B 1 44 ? -4.301 2.389 4.109 1 98.31 44 ILE B O 1
ATOM 1551 N N . ARG B 1 45 ? -3.557 1.016 2.568 1 98.06 45 ARG B N 1
ATOM 1552 C CA . ARG B 1 45 ? -2.635 0.328 3.469 1 98.06 45 ARG B CA 1
ATOM 1553 C C . ARG B 1 45 ? -1.462 1.228 3.842 1 98.06 45 ARG B C 1
ATOM 1555 O O . ARG B 1 45 ? -0.726 0.936 4.785 1 98.06 45 ARG B O 1
ATOM 1562 N N . ASP B 1 46 ? -1.317 2.33 3.158 1 98.25 46 ASP B N 1
ATOM 1563 C CA . ASP B 1 46 ? -0.26 3.293 3.453 1 98.25 46 ASP B CA 1
ATOM 1564 C C . ASP B 1 46 ? -0.743 4.355 4.434 1 98.25 46 ASP B C 1
ATOM 1566 O O . ASP B 1 46 ? 0.044 5.184 4.898 1 98.25 46 ASP B O 1
ATOM 1570 N N . PHE B 1 47 ? -1.983 4.324 4.75 1 98.75 47 PHE B N 1
ATOM 1571 C CA . PHE B 1 47 ? -2.561 5.387 5.566 1 98.75 47 PHE B CA 1
ATOM 1572 C C . PHE B 1 47 ? -2.67 4.949 7.023 1 98.75 47 PHE B C 1
ATOM 1574 O O . PHE B 1 47 ? -2.912 3.775 7.309 1 98.75 47 PHE B O 1
ATOM 1581 N N . PHE B 1 48 ? -2.525 5.902 7.883 1 98.81 48 PHE B N 1
ATOM 1582 C CA . PHE B 1 48 ? -2.867 5.836 9.297 1 98.81 48 PHE B CA 1
ATOM 1583 C C . PHE B 1 48 ? -3.961 6.84 9.641 1 98.81 48 PHE B C 1
ATOM 1585 O O . PHE B 1 48 ? -4.043 7.906 9.031 1 98.81 48 PHE B O 1
ATOM 1592 N N . VAL B 1 49 ? -4.734 6.43 10.672 1 98.75 49 VAL B N 1
ATOM 1593 C CA . VAL B 1 49 ? -5.797 7.352 11.062 1 98.75 49 VAL B CA 1
ATOM 1594 C C . VAL B 1 49 ? -5.781 7.535 12.578 1 98.75 49 VAL B C 1
ATOM 1596 O O . VAL B 1 49 ? -5.402 6.621 13.32 1 98.75 49 VAL B O 1
ATOM 1599 N N . ALA B 1 50 ? -6.039 8.711 12.961 1 98.5 50 ALA B N 1
ATOM 1600 C CA . ALA B 1 50 ? -6.348 9 14.359 1 98.5 50 ALA B CA 1
ATOM 1601 C C . ALA B 1 50 ? -7.836 8.828 14.641 1 98.5 50 ALA B C 1
ATOM 1603 O O . ALA B 1 50 ? -8.672 9.492 14.023 1 98.5 50 ALA B O 1
ATOM 1604 N N . ASP B 1 51 ? -8.109 7.949 15.5 1 97.5 51 ASP B N 1
ATOM 1605 C CA . ASP B 1 51 ? -9.484 7.605 15.852 1 97.5 51 ASP B CA 1
ATOM 1606 C C . ASP B 1 51 ? -9.836 8.117 17.25 1 97.5 51 ASP B C 1
ATOM 1608 O O . ASP B 1 51 ? -9.164 7.781 18.219 1 97.5 51 ASP B O 1
ATOM 1612 N N . TYR B 1 52 ? -10.789 9.023 17.312 1 96.12 52 TYR B N 1
ATOM 1613 C CA . TYR B 1 52 ? -11.32 9.539 18.578 1 96.12 52 TYR B CA 1
ATOM 1614 C C . TYR B 1 52 ? -12.758 9.094 18.781 1 96.12 52 TYR B C 1
ATOM 1616 O O . TYR B 1 52 ? -13.68 9.625 18.156 1 96.12 52 TYR B O 1
ATOM 1624 N N . LYS B 1 53 ? -12.992 8.086 19.672 1 93.25 53 LYS B N 1
ATOM 1625 C CA . LYS B 1 53 ? -14.312 7.57 20.016 1 93.25 53 LYS B CA 1
ATOM 1626 C C . LYS B 1 53 ? -15.062 7.102 18.781 1 93.25 53 LYS B C 1
ATOM 1628 O O . LYS B 1 53 ? -16.234 7.434 18.578 1 93.25 53 LYS B O 1
ATOM 1633 N N . GLY B 1 54 ? -14.352 6.492 17.859 1 93.06 54 GLY B N 1
ATOM 1634 C CA . GLY B 1 54 ? -14.961 5.883 16.688 1 93.06 54 GLY B CA 1
ATOM 1635 C C . GLY B 1 54 ? -15 6.805 15.484 1 93.06 54 GLY B C 1
ATOM 1636 O O . GLY B 1 54 ? -15.414 6.402 14.398 1 93.06 54 GLY B O 1
ATOM 1637 N N . GLN B 1 55 ? -14.539 7.969 15.711 1 95.44 55 GLN B N 1
ATOM 1638 C CA . GLN B 1 55 ? -14.508 8.938 14.617 1 95.44 55 GLN B CA 1
ATOM 1639 C C . GLN B 1 55 ? -13.078 9.188 14.148 1 95.44 55 GLN B C 1
ATOM 1641 O O . GLN B 1 55 ? -12.188 9.477 14.953 1 95.44 55 GLN B O 1
ATOM 1646 N N . VAL B 1 56 ? -12.906 9.07 12.82 1 97.88 56 VAL B N 1
ATOM 1647 C CA . VAL B 1 56 ? -11.609 9.43 12.25 1 97.88 56 VAL B CA 1
ATOM 1648 C C . VAL B 1 56 ? -11.453 10.945 12.227 1 97.88 56 VAL B C 1
ATOM 1650 O O . VAL B 1 56 ? -12.227 11.648 11.562 1 97.88 56 VAL B O 1
ATOM 1653 N N . ILE B 1 57 ? -10.406 11.43 12.945 1 97.69 57 ILE B N 1
ATOM 1654 C CA . ILE B 1 57 ? -10.297 12.875 13.094 1 97.69 57 ILE B CA 1
ATOM 1655 C C . ILE B 1 57 ? -9 13.367 12.453 1 97.69 57 ILE B C 1
ATOM 1657 O O . ILE B 1 57 ? -8.727 14.57 12.43 1 97.69 57 ILE B O 1
ATOM 1661 N N . GLY B 1 58 ? -8.18 12.508 11.914 1 98.31 58 GLY B N 1
ATOM 1662 C CA . GLY B 1 58 ? -6.934 12.836 11.242 1 98.31 58 GLY B CA 1
ATOM 1663 C C . GLY B 1 58 ? -6.328 11.656 10.5 1 98.31 58 GLY B C 1
ATOM 1664 O O . GLY B 1 58 ? -6.738 10.516 10.703 1 98.31 58 GLY B O 1
ATOM 1665 N N . CYS B 1 59 ? -5.402 12.008 9.625 1 98.75 59 CYS B N 1
ATOM 1666 C CA . CYS B 1 59 ? -4.746 10.961 8.852 1 98.75 59 CYS B CA 1
ATOM 1667 C C . CYS B 1 59 ? -3.355 11.391 8.406 1 98.75 59 CYS B C 1
ATOM 1669 O O . CYS B 1 59 ? -3.016 12.578 8.484 1 98.75 59 CYS B O 1
ATOM 1671 N N . CYS B 1 60 ? -2.582 10.469 8.062 1 98.62 60 CYS B N 1
ATOM 1672 C CA . CYS B 1 60 ? -1.371 10.648 7.27 1 98.62 60 CYS B CA 1
ATOM 1673 C C . CYS B 1 60 ? -1.025 9.367 6.512 1 98.62 60 CYS B C 1
ATOM 1675 O O . CYS B 1 60 ? -1.659 8.328 6.711 1 98.62 60 CYS B O 1
ATOM 1677 N N . ALA B 1 61 ? -0.142 9.438 5.602 1 98.5 61 ALA B N 1
ATOM 1678 C CA . ALA B 1 61 ? 0.287 8.289 4.809 1 98.5 61 ALA B CA 1
ATOM 1679 C C . ALA B 1 61 ? 1.808 8.234 4.703 1 98.5 61 ALA B C 1
ATOM 1681 O O . ALA B 1 61 ? 2.492 9.227 4.961 1 98.5 61 ALA B O 1
ATOM 1682 N N . ILE B 1 62 ? 2.275 7.082 4.418 1 98.25 62 ILE B N 1
ATOM 1683 C CA . ILE B 1 62 ? 3.695 6.91 4.137 1 98.25 62 ILE B CA 1
ATOM 1684 C C . ILE B 1 62 ? 3.885 6.453 2.693 1 98.25 62 ILE B C 1
ATOM 1686 O O . ILE B 1 62 ? 2.967 5.891 2.09 1 98.25 62 ILE B O 1
ATOM 1690 N N . ALA B 1 63 ? 4.984 6.75 2.123 1 96.31 63 ALA B N 1
ATOM 1691 C CA . ALA B 1 63 ? 5.398 6.289 0.799 1 96.31 63 ALA B CA 1
ATOM 1692 C C . ALA B 1 63 ? 6.875 5.914 0.784 1 96.31 63 ALA B C 1
ATOM 1694 O O . ALA B 1 63 ? 7.734 6.73 1.118 1 96.31 63 ALA B O 1
ATOM 1695 N N . PHE B 1 64 ? 7.164 4.688 0.376 1 96.12 64 PHE B N 1
ATOM 1696 C CA . PHE B 1 64 ? 8.547 4.23 0.28 1 96.12 64 PHE B CA 1
ATOM 1697 C C . PHE B 1 64 ? 9.148 4.617 -1.063 1 96.12 64 PHE B C 1
ATOM 1699 O O . PHE B 1 64 ? 8.516 4.465 -2.105 1 96.12 64 PHE B O 1
ATOM 1706 N N . TYR B 1 65 ? 10.43 5.027 -1.06 1 91.69 65 TYR B N 1
ATOM 1707 C CA . TYR B 1 65 ? 11.133 5.344 -2.295 1 91.69 65 TYR B CA 1
ATOM 1708 C C . TYR B 1 65 ? 12.328 4.418 -2.492 1 91.69 65 TYR B C 1
ATOM 1710 O O . TYR B 1 65 ? 12.625 4.004 -3.615 1 91.69 65 TYR B O 1
ATOM 1718 N N . THR B 1 66 ? 13.062 4.242 -1.509 1 92.12 66 THR B N 1
ATOM 1719 C CA . THR B 1 66 ? 14.102 3.217 -1.447 1 92.12 66 THR B CA 1
ATOM 1720 C C . THR B 1 66 ? 14.008 2.426 -0.146 1 92.12 66 THR B C 1
ATOM 1722 O O . THR B 1 66 ? 13.117 2.674 0.672 1 92.12 66 THR B O 1
ATOM 1725 N N . VAL B 1 67 ? 14.867 1.518 0.013 1 94.62 67 VAL B N 1
ATOM 1726 C CA . VAL B 1 67 ? 14.852 0.714 1.23 1 94.62 67 VAL B CA 1
ATOM 1727 C C . VAL B 1 67 ? 15.258 1.575 2.424 1 94.62 67 VAL B C 1
ATOM 1729 O O . VAL B 1 67 ? 15.047 1.189 3.576 1 94.62 67 VAL B O 1
ATOM 1732 N N . LYS B 1 68 ? 15.75 2.768 2.188 1 95.19 68 LYS B N 1
ATOM 1733 C CA . LYS B 1 68 ? 16.25 3.588 3.287 1 95.19 68 LYS B CA 1
ATOM 1734 C C . LYS B 1 68 ? 15.539 4.941 3.328 1 95.19 68 LYS B C 1
ATOM 1736 O O . LYS B 1 68 ? 15.789 5.746 4.227 1 95.19 68 LYS B O 1
ATOM 1741 N N . LEU B 1 69 ? 14.688 5.242 2.355 1 94.19 69 LEU B N 1
ATOM 1742 C CA . LEU B 1 69 ? 14.102 6.566 2.227 1 94.19 69 LEU B CA 1
ATOM 1743 C C . LEU B 1 69 ? 12.586 6.473 2.039 1 94.19 69 LEU B C 1
ATOM 1745 O O . LEU B 1 69 ? 12.109 5.75 1.16 1 94.19 69 LEU B O 1
ATOM 1749 N N . ALA B 1 70 ? 11.852 7.211 2.812 1 96.5 70 ALA B N 1
ATOM 1750 C CA . ALA B 1 70 ? 10.398 7.25 2.705 1 96.5 70 ALA B CA 1
ATOM 1751 C C . ALA B 1 70 ? 9.867 8.656 2.957 1 96.5 70 ALA B C 1
ATOM 1753 O O . ALA B 1 70 ? 10.594 9.531 3.438 1 96.5 70 ALA B O 1
ATOM 1754 N N . GLU B 1 71 ? 8.68 8.867 2.555 1 95.75 71 GLU B N 1
ATOM 1755 C CA . GLU B 1 71 ? 7.98 10.133 2.727 1 95.75 71 GLU B CA 1
ATOM 1756 C C . GLU B 1 71 ? 6.793 9.977 3.672 1 95.75 71 GLU B C 1
ATOM 1758 O O . GLU B 1 71 ? 6.094 8.961 3.641 1 95.75 71 GLU B O 1
ATOM 1763 N N . ILE B 1 72 ? 6.609 10.891 4.539 1 97.81 72 ILE B N 1
ATOM 1764 C CA . ILE B 1 72 ? 5.324 11.07 5.199 1 97.81 72 ILE B CA 1
ATOM 1765 C C . ILE B 1 72 ? 4.52 12.156 4.488 1 97.81 72 ILE B C 1
ATOM 1767 O O . ILE B 1 72 ? 5.023 13.25 4.242 1 97.81 72 ILE B O 1
ATOM 1771 N N . ARG B 1 73 ? 3.266 11.797 4.113 1 95.94 73 ARG B N 1
ATOM 1772 C CA . ARG B 1 73 ? 2.459 12.703 3.301 1 95.94 73 ARG B CA 1
ATOM 1773 C C . ARG B 1 73 ? 0.993 12.656 3.721 1 95.94 73 ARG B C 1
ATOM 1775 O O . ARG B 1 73 ? 0.603 11.82 4.539 1 95.94 73 ARG B O 1
ATOM 1782 N N . SER B 1 74 ? 0.202 13.633 3.219 1 96.38 74 SER B N 1
ATOM 1783 C CA . SER B 1 74 ? -1.242 13.688 3.42 1 96.38 74 SER B CA 1
ATOM 1784 C C . SER B 1 74 ? -1.59 13.812 4.898 1 96.38 74 SER B C 1
ATOM 1786 O O . SER B 1 74 ? -2.557 13.211 5.367 1 96.38 74 SER B O 1
ATOM 1788 N N . LEU B 1 75 ? -0.734 14.508 5.594 1 97.69 75 LEU B N 1
ATOM 1789 C CA . LEU B 1 75 ? -1.045 14.781 6.996 1 97.69 75 LEU B CA 1
ATOM 1790 C C . LEU B 1 75 ? -2.178 15.789 7.117 1 97.69 75 LEU B C 1
ATOM 1792 O O . LEU B 1 75 ? -2.086 16.906 6.582 1 97.69 75 LEU B O 1
ATOM 1796 N N . ALA B 1 76 ? -3.23 15.391 7.773 1 97.69 76 ALA B N 1
ATOM 1797 C CA . ALA B 1 76 ? -4.391 16.266 7.934 1 97.69 76 ALA B CA 1
ATOM 1798 C C . ALA B 1 76 ? -5.152 15.938 9.211 1 97.69 76 ALA B C 1
ATOM 1800 O O . ALA B 1 76 ? -5.273 14.766 9.586 1 97.69 76 ALA B O 1
ATOM 1801 N N . VAL B 1 77 ? -5.574 16.906 9.867 1 97.38 77 VAL B N 1
ATOM 1802 C CA . VAL B 1 77 ? -6.383 16.797 11.078 1 97.38 77 VAL B CA 1
ATOM 1803 C C . VAL B 1 77 ? -7.613 17.688 10.961 1 97.38 77 VAL B C 1
ATOM 1805 O O . VAL B 1 77 ? -7.523 18.828 10.484 1 97.38 77 VAL B O 1
ATOM 1808 N N . LEU B 1 78 ? -8.758 17.156 11.375 1 96.19 78 LEU B N 1
ATOM 1809 C CA . LEU B 1 78 ? -9.961 17.969 11.375 1 96.19 78 LEU B CA 1
ATOM 1810 C C . LEU B 1 78 ? -9.727 19.281 12.117 1 96.19 78 LEU B C 1
ATOM 1812 O O . LEU B 1 78 ? -9.078 19.297 13.164 1 96.19 78 LEU B O 1
ATOM 1816 N N . GLU B 1 79 ? -10.312 20.297 11.617 1 93.56 79 GLU B N 1
ATOM 1817 C CA . GLU B 1 79 ? -10.086 21.656 12.117 1 93.56 79 GLU B CA 1
ATOM 1818 C C . GLU B 1 79 ? -10.375 21.75 13.609 1 93.56 79 GLU B C 1
ATOM 1820 O O . GLU B 1 79 ? -9.594 22.328 14.359 1 93.56 79 GLU B O 1
ATOM 1825 N N . GLU B 1 80 ? -11.391 21.156 14.039 1 92.62 80 GLU B N 1
ATOM 1826 C CA . GLU B 1 80 ? -11.828 21.25 15.43 1 92.62 80 GLU B CA 1
ATOM 1827 C C . GLU B 1 80 ? -10.859 20.531 16.359 1 92.62 80 GLU B C 1
ATOM 1829 O O . GLU B 1 80 ? -10.898 20.734 17.578 1 92.62 80 GLU B O 1
ATOM 1834 N N . PHE B 1 81 ? -10.008 19.75 15.812 1 93.75 81 PHE B N 1
ATOM 1835 C CA . PHE B 1 81 ? -9.109 18.953 16.641 1 93.75 81 PHE B CA 1
ATOM 1836 C C . PHE B 1 81 ? -7.66 19.375 16.438 1 93.75 81 PHE B C 1
ATOM 1838 O O . PHE B 1 81 ? -6.738 18.703 16.906 1 93.75 81 PHE B O 1
ATOM 1845 N N . ARG B 1 82 ? -7.445 20.391 15.773 1 92.38 82 ARG B N 1
ATOM 1846 C CA . ARG B 1 82 ? -6.09 20.875 15.523 1 92.38 82 ARG B CA 1
ATOM 1847 C C . ARG B 1 82 ? -5.457 21.438 16.781 1 92.38 82 ARG B C 1
ATOM 1849 O O . ARG B 1 82 ? -6.156 21.75 17.75 1 92.38 82 ARG B O 1
ATOM 1856 N N . ASN B 1 83 ? -4.156 21.406 16.828 1 91.56 83 ASN B N 1
ATOM 1857 C CA . ASN B 1 83 ? -3.367 21.938 17.922 1 91.56 83 ASN B CA 1
ATOM 1858 C C . ASN B 1 83 ? -3.635 21.188 19.234 1 91.56 83 ASN B C 1
ATOM 1860 O O . ASN B 1 83 ? -3.674 21.797 20.297 1 91.56 83 ASN B O 1
ATOM 1864 N N . LYS B 1 84 ? -3.932 19.969 19.109 1 92.56 84 LYS B N 1
ATOM 1865 C CA . LYS B 1 84 ? -4.176 19.109 20.266 1 92.56 84 LYS B CA 1
ATOM 1866 C C . LYS B 1 84 ? -3.217 17.922 20.281 1 92.56 84 LYS B C 1
ATOM 1868 O O . LYS B 1 84 ? -3.457 16.938 20.969 1 92.56 84 LYS B O 1
ATOM 1873 N N . GLY B 1 85 ? -2.248 18.016 19.375 1 94.5 85 GLY B N 1
ATOM 1874 C CA . GLY B 1 85 ? -1.197 17.016 19.391 1 94.5 85 GLY B CA 1
ATOM 1875 C C . GLY B 1 85 ? -1.499 15.82 18.484 1 94.5 85 GLY B C 1
ATOM 1876 O O . GLY B 1 85 ? -0.716 14.875 18.422 1 94.5 85 GLY B O 1
ATOM 1877 N N . ILE B 1 86 ? -2.586 15.844 17.797 1 96.31 86 ILE B N 1
ATOM 1878 C CA . ILE B 1 86 ? -3.018 14.727 16.953 1 96.31 86 ILE B CA 1
ATOM 1879 C C . ILE B 1 86 ? -2.057 14.555 15.789 1 96.31 86 ILE B C 1
ATOM 1881 O O . ILE B 1 86 ? -1.677 13.43 15.445 1 96.31 86 ILE B O 1
ATOM 1885 N N . GLY B 1 87 ? -1.688 15.672 15.18 1 97.38 87 GLY B N 1
ATOM 1886 C CA . GLY B 1 87 ? -0.715 15.609 14.102 1 97.38 87 GLY B CA 1
ATOM 1887 C C . GLY B 1 87 ? 0.589 14.953 14.508 1 97.38 87 GLY B C 1
ATOM 1888 O O . GLY B 1 87 ? 1.131 14.125 13.773 1 97.38 87 GLY B O 1
ATOM 1889 N N . ARG B 1 88 ? 1.038 15.344 15.68 1 96.94 88 ARG B N 1
ATOM 1890 C CA . ARG B 1 88 ? 2.271 14.766 16.203 1 96.94 88 ARG B CA 1
ATOM 1891 C C . ARG B 1 88 ? 2.135 13.258 16.391 1 96.94 88 ARG B C 1
ATOM 1893 O O . ARG B 1 88 ? 3.027 12.5 16 1 96.94 88 ARG B O 1
ATOM 1900 N N . LEU B 1 89 ? 1.044 12.805 16.922 1 97.25 89 LEU B N 1
ATOM 1901 C CA . LEU B 1 89 ? 0.798 11.391 17.156 1 97.25 89 LEU B CA 1
ATOM 1902 C C . LEU B 1 89 ? 0.813 10.617 15.836 1 97.25 89 LEU B C 1
ATOM 1904 O O . LEU B 1 89 ? 1.368 9.516 15.766 1 97.25 89 LEU B O 1
ATOM 1908 N N . LEU B 1 90 ? 0.213 11.188 14.836 1 98.38 90 LEU B N 1
ATOM 1909 C CA . LEU B 1 90 ? 0.153 10.562 13.516 1 98.38 90 LEU B CA 1
ATOM 1910 C C . LEU B 1 90 ? 1.549 10.414 12.922 1 98.38 90 LEU B C 1
ATOM 1912 O O . LEU B 1 90 ? 1.914 9.336 12.445 1 98.38 90 LEU B O 1
ATOM 1916 N N . VAL B 1 91 ? 2.324 11.492 12.961 1 98.56 91 VAL B N 1
ATOM 1917 C CA . VAL B 1 91 ? 3.67 11.477 12.398 1 98.56 91 VAL B CA 1
ATOM 1918 C C . VAL B 1 91 ? 4.543 10.492 13.18 1 98.56 91 VAL B C 1
ATOM 1920 O O . VAL B 1 91 ? 5.305 9.727 12.586 1 98.56 91 VAL B O 1
ATOM 1923 N N . GLU B 1 92 ? 4.43 10.484 14.453 1 98.25 92 GLU B N 1
ATOM 1924 C CA . GLU B 1 92 ? 5.203 9.57 15.281 1 98.25 92 GLU B CA 1
ATOM 1925 C C . GLU B 1 92 ? 4.867 8.117 14.953 1 98.25 92 GLU B C 1
ATOM 1927 O O . GLU B 1 92 ? 5.754 7.258 14.922 1 98.25 92 GLU B O 1
ATOM 1932 N N . LYS B 1 93 ? 3.602 7.82 14.781 1 98.38 93 LYS B N 1
ATOM 1933 C CA . LYS B 1 93 ? 3.199 6.48 14.359 1 98.38 93 LYS B CA 1
ATOM 1934 C C . LYS B 1 93 ? 3.836 6.113 13.023 1 98.38 93 LYS B C 1
ATOM 1936 O O . LYS B 1 93 ? 4.371 5.012 12.875 1 98.38 93 LYS B O 1
ATOM 1941 N N . ALA B 1 94 ? 3.758 7.008 12.055 1 98.69 94 ALA B N 1
ATOM 1942 C CA . ALA B 1 94 ? 4.355 6.781 10.742 1 98.69 94 ALA B CA 1
ATOM 1943 C C . ALA B 1 94 ? 5.859 6.535 10.867 1 98.69 94 ALA B C 1
ATOM 1945 O O . ALA B 1 94 ? 6.391 5.598 10.266 1 98.69 94 ALA B O 1
ATOM 1946 N N . GLU B 1 95 ? 6.488 7.355 11.68 1 98.62 95 GLU B N 1
ATOM 1947 C CA . GLU B 1 95 ? 7.93 7.211 11.883 1 98.62 95 GLU B CA 1
ATOM 1948 C C . GLU B 1 95 ? 8.266 5.852 12.484 1 98.62 95 GLU B C 1
ATOM 1950 O O . GLU B 1 95 ? 9.25 5.223 12.102 1 98.62 95 GLU B O 1
ATOM 1955 N N . ALA B 1 96 ? 7.5 5.449 13.445 1 98.38 96 ALA B N 1
ATOM 1956 C CA . ALA B 1 96 ? 7.734 4.156 14.086 1 98.38 96 ALA B CA 1
ATOM 1957 C C . ALA B 1 96 ? 7.648 3.018 13.078 1 98.38 96 ALA B C 1
ATOM 1959 O O . ALA B 1 96 ? 8.5 2.125 13.07 1 98.38 96 ALA B O 1
ATOM 1960 N N . VAL B 1 97 ? 6.68 3.035 12.273 1 98 97 VAL B N 1
ATOM 1961 C CA . VAL B 1 97 ? 6.492 2.014 11.25 1 98 97 VAL B CA 1
ATOM 1962 C C . VAL B 1 97 ? 7.664 2.047 10.266 1 98 97 VAL B C 1
ATOM 1964 O O . VAL B 1 97 ? 8.219 1.001 9.914 1 98 97 VAL B O 1
ATOM 1967 N N . LEU B 1 98 ? 8.023 3.221 9.828 1 98.44 98 LEU B N 1
ATOM 1968 C CA . LEU B 1 98 ? 9.125 3.375 8.891 1 98.44 98 LEU B CA 1
ATOM 1969 C C . LEU B 1 98 ? 10.43 2.854 9.492 1 98.44 98 LEU B C 1
ATOM 1971 O O . LEU B 1 98 ? 11.195 2.154 8.828 1 98.44 98 LEU B O 1
ATOM 1975 N N . SER B 1 99 ? 10.617 3.188 10.742 1 98.06 99 SER B N 1
ATOM 1976 C CA . SER B 1 99 ? 11.812 2.725 11.43 1 98.06 99 SER B CA 1
ATOM 1977 C C . SER B 1 99 ? 11.852 1.203 11.523 1 98.06 99 SER B C 1
ATOM 1979 O O . SER B 1 99 ? 12.891 0.586 11.305 1 98.06 99 SER B O 1
ATOM 1981 N N . GLU B 1 100 ? 10.75 0.634 11.836 1 97.38 100 GLU B N 1
ATOM 1982 C CA . GLU B 1 100 ? 10.641 -0.819 11.93 1 97.38 100 GLU B CA 1
ATOM 1983 C C . GLU B 1 100 ? 10.953 -1.481 10.586 1 97.38 100 GLU B C 1
ATOM 1985 O O . GLU B 1 100 ? 11.469 -2.6 10.547 1 97.38 100 GLU B O 1
ATOM 1990 N N . GLU B 1 101 ? 10.68 -0.797 9.523 1 97.25 101 GLU B N 1
ATOM 1991 C CA . GLU B 1 101 ? 10.914 -1.312 8.18 1 97.25 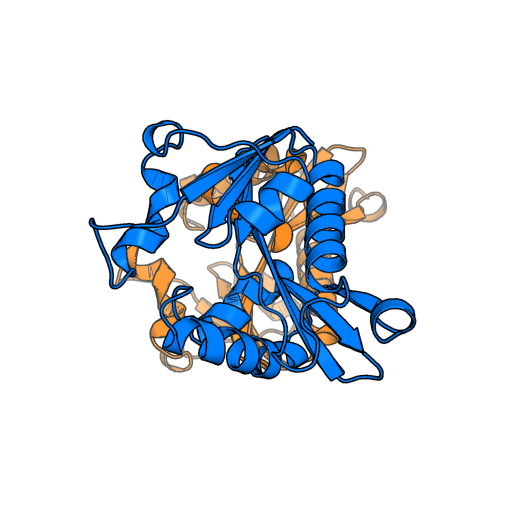101 GLU B CA 1
ATOM 1992 C C . GLU B 1 101 ? 12.375 -1.133 7.773 1 97.25 101 GLU B C 1
ATOM 1994 O O . GLU B 1 101 ? 12.781 -1.58 6.699 1 97.25 101 GLU B O 1
ATOM 1999 N N . GLY B 1 102 ? 13.125 -0.438 8.578 1 96.75 102 GLY B N 1
ATOM 2000 C CA . GLY B 1 102 ? 14.539 -0.246 8.305 1 96.75 102 GLY B CA 1
ATOM 2001 C C . GLY B 1 102 ? 14.836 1.062 7.594 1 96.75 102 GLY B C 1
ATOM 2002 O O . GLY B 1 102 ? 15.953 1.281 7.125 1 96.75 102 GLY B O 1
ATOM 2003 N N . VAL B 1 103 ? 13.844 1.924 7.41 1 97.38 103 VAL B N 1
ATOM 2004 C CA . VAL B 1 103 ? 14.039 3.238 6.805 1 97.38 103 VAL B CA 1
ATOM 2005 C C . VAL B 1 103 ? 14.891 4.109 7.727 1 97.38 103 VAL B C 1
ATOM 2007 O O . VAL B 1 103 ? 14.633 4.184 8.93 1 97.38 103 VAL B O 1
ATOM 2010 N N . ASN B 1 104 ? 15.844 4.746 7.168 1 96.81 104 ASN B N 1
ATOM 2011 C CA . ASN B 1 104 ? 16.75 5.555 7.98 1 96.81 104 ASN B CA 1
ATOM 2012 C C . ASN B 1 104 ? 16.453 7.047 7.824 1 96.81 104 ASN B C 1
ATOM 2014 O O . ASN B 1 104 ? 16.812 7.848 8.688 1 96.81 104 ASN B O 1
ATOM 2018 N N . GLU B 1 105 ? 15.898 7.426 6.688 1 96.5 105 GLU B N 1
ATOM 2019 C CA . GLU B 1 105 ? 15.617 8.828 6.402 1 96.5 105 GLU B CA 1
ATOM 2020 C C . GLU B 1 105 ? 14.18 9.023 5.938 1 96.5 105 GLU B C 1
ATOM 2022 O O . GLU B 1 105 ? 13.695 8.281 5.078 1 96.5 105 GLU B O 1
ATOM 2027 N N . VAL B 1 106 ? 13.562 9.961 6.531 1 97.44 106 VAL B N 1
ATOM 2028 C CA . VAL B 1 106 ? 12.195 10.297 6.16 1 97.44 106 VAL B CA 1
ATOM 2029 C C . VAL B 1 106 ? 12.102 11.773 5.789 1 97.44 106 VAL B C 1
ATOM 2031 O O . VAL B 1 106 ? 12.727 12.625 6.434 1 97.44 106 VAL B O 1
ATOM 2034 N N . PHE B 1 107 ? 11.391 12.039 4.75 1 95.31 107 PHE B N 1
ATOM 2035 C CA . PHE B 1 107 ? 11.234 13.438 4.352 1 95.31 107 PHE B CA 1
ATOM 2036 C C . PHE B 1 107 ? 9.758 13.789 4.191 1 95.31 107 PHE B C 1
ATOM 2038 O O . PHE B 1 107 ? 8.898 12.906 4.195 1 95.31 107 PHE B O 1
ATOM 2045 N N . VAL B 1 108 ? 9.508 15.07 4.172 1 95.31 108 VAL B N 1
ATOM 2046 C CA . VAL B 1 108 ? 8.18 15.625 3.93 1 95.31 108 VAL B CA 1
ATOM 2047 C C . VAL B 1 108 ? 8.273 16.812 2.969 1 95.31 108 VAL B C 1
ATOM 2049 O O . VAL B 1 108 ? 9.32 17.453 2.879 1 95.31 108 VAL B O 1
ATOM 2052 N N . LEU B 1 109 ? 7.289 16.984 2.16 1 91.62 109 LEU B N 1
ATOM 2053 C CA . LEU B 1 109 ? 7.016 18.234 1.444 1 91.62 109 LEU B CA 1
ATOM 2054 C C . LEU B 1 109 ? 5.828 18.969 2.062 1 91.62 109 LEU B C 1
ATOM 2056 O O . LEU B 1 109 ? 4.711 18.453 2.074 1 91.62 109 LEU B O 1
ATOM 2060 N N . THR B 1 110 ? 6.129 20.109 2.592 1 93.31 110 THR B N 1
ATOM 2061 C CA . THR B 1 110 ? 5.098 20.703 3.443 1 93.31 110 THR B CA 1
ATOM 2062 C C . THR B 1 110 ? 5.047 22.219 3.264 1 93.31 110 THR B C 1
ATOM 2064 O O . THR B 1 110 ? 6.02 22.828 2.816 1 93.31 110 THR B O 1
ATOM 2067 N N . LEU B 1 111 ? 3.906 22.75 3.605 1 92.44 111 LEU B N 1
ATOM 2068 C CA . LEU B 1 111 ? 3.756 24.203 3.74 1 92.44 111 LEU B CA 1
ATOM 2069 C C . LEU B 1 111 ? 3.789 24.609 5.207 1 92.44 111 LEU B C 1
ATOM 2071 O O . LEU B 1 111 ? 3.779 25.812 5.52 1 92.44 111 LEU B O 1
ATOM 2075 N N . ASN B 1 112 ? 3.822 23.609 6.094 1 92.69 112 ASN B N 1
ATOM 2076 C CA . ASN B 1 112 ? 3.871 23.844 7.531 1 92.69 112 ASN B CA 1
ATOM 2077 C C . ASN B 1 112 ? 5.211 23.422 8.125 1 92.69 112 ASN B C 1
ATOM 2079 O O . ASN B 1 112 ? 5.27 22.484 8.938 1 92.69 112 ASN B O 1
ATOM 2083 N N . SER B 1 113 ? 6.219 24.156 7.82 1 95.06 113 SER B N 1
ATOM 2084 C CA . SER B 1 113 ? 7.574 23.781 8.211 1 95.06 113 SER B CA 1
ATOM 2085 C C . SER B 1 113 ? 7.766 23.891 9.719 1 95.06 113 SER B C 1
ATOM 2087 O O . SER B 1 113 ? 8.523 23.125 10.312 1 95.06 113 SER B O 1
ATOM 2089 N N . GLY B 1 114 ? 7.055 24.812 10.336 1 96.31 114 GLY B N 1
ATOM 2090 C CA . GLY B 1 114 ? 7.168 24.984 11.781 1 96.31 114 GLY B CA 1
ATOM 2091 C C . GLY B 1 114 ? 6.77 23.734 12.555 1 96.31 114 GLY B C 1
ATOM 2092 O O . GLY B 1 114 ? 7.438 23.359 13.523 1 96.31 114 GLY B O 1
ATOM 2093 N N . PHE B 1 115 ? 5.715 23.141 12.133 1 96.75 115 PHE B N 1
ATOM 2094 C CA . PHE B 1 115 ? 5.242 21.906 12.758 1 96.75 115 PHE B CA 1
ATOM 2095 C C . PHE B 1 115 ? 6.312 20.828 12.695 1 96.75 115 PHE B C 1
ATOM 2097 O O . PHE B 1 115 ? 6.652 20.219 13.719 1 96.75 115 PHE B O 1
ATOM 2104 N N . PHE B 1 116 ? 6.883 20.625 11.578 1 98.19 116 PHE B N 1
ATOM 2105 C CA . PHE B 1 116 ? 7.836 19.531 11.391 1 98.19 116 PHE B CA 1
ATOM 2106 C C . PHE B 1 116 ? 9.188 19.875 12 1 98.19 116 PHE B C 1
ATOM 2108 O O . PHE B 1 116 ? 9.906 19 12.477 1 98.19 116 PHE B O 1
ATOM 2115 N N . LYS B 1 117 ? 9.555 21.188 12.008 1 97.94 117 LYS B N 1
ATOM 2116 C CA . LYS B 1 117 ? 10.773 21.609 12.695 1 97.94 117 LYS B CA 1
ATOM 2117 C C . LYS B 1 117 ? 10.75 21.188 14.164 1 97.94 117 LYS B C 1
ATOM 2119 O O . LYS B 1 117 ? 11.75 20.703 14.695 1 97.94 117 LYS B O 1
ATOM 2124 N N . ARG B 1 118 ? 9.648 21.344 14.758 1 97.31 118 ARG B N 1
ATOM 2125 C CA . ARG B 1 118 ? 9.484 20.984 16.156 1 97.31 118 ARG B CA 1
ATOM 2126 C C . ARG B 1 118 ? 9.602 19.484 16.359 1 97.31 118 ARG B C 1
ATOM 2128 O O . ARG B 1 118 ? 9.859 19.016 17.469 1 97.31 118 ARG B O 1
ATOM 2135 N N . MET B 1 119 ? 9.414 18.781 15.367 1 97.31 119 MET B N 1
ATOM 2136 C CA . MET B 1 119 ? 9.477 17.328 15.445 1 97.31 119 MET B CA 1
ATOM 2137 C C . MET B 1 119 ? 10.852 16.812 15.039 1 97.31 119 MET B C 1
ATOM 2139 O O . MET B 1 119 ? 11.062 15.609 14.914 1 97.31 119 MET B O 1
ATOM 2143 N N . GLY B 1 120 ? 11.727 17.672 14.695 1 97.94 120 GLY B N 1
ATOM 2144 C CA . GLY B 1 120 ? 13.109 17.281 14.461 1 97.94 120 GLY B CA 1
ATOM 2145 C C . GLY B 1 120 ? 13.469 17.234 12.992 1 97.94 120 GLY B C 1
ATOM 2146 O O . GLY B 1 120 ? 14.562 16.781 12.633 1 97.94 120 GLY B O 1
ATOM 2147 N N . TYR B 1 121 ? 12.617 17.703 12.156 1 98.31 121 TYR B N 1
ATOM 2148 C CA . TYR B 1 121 ? 12.922 17.766 10.734 1 98.31 121 TYR B CA 1
ATOM 2149 C C . TYR B 1 121 ? 13.75 19 10.398 1 98.31 121 TYR B C 1
ATOM 2151 O O . TYR B 1 121 ? 13.57 20.062 11.016 1 98.31 121 TYR B O 1
ATOM 2159 N N . LYS B 1 122 ? 14.547 18.875 9.43 1 97.38 122 LYS B N 1
ATOM 2160 C CA . LYS B 1 122 ? 15.367 19.984 8.953 1 97.38 122 LYS B CA 1
ATOM 2161 C C . LYS B 1 122 ? 15.078 20.281 7.484 1 97.38 122 LYS B C 1
ATOM 2163 O O . LYS B 1 122 ? 14.883 19.359 6.68 1 97.38 122 LYS B O 1
ATOM 2168 N N . GLU B 1 123 ? 15.148 21.5 7.176 1 95.25 123 GLU B N 1
ATOM 2169 C CA . GLU B 1 123 ? 14.922 21.906 5.789 1 95.25 123 GLU B CA 1
ATOM 2170 C C . GLU B 1 123 ? 16.078 21.469 4.895 1 95.25 123 GLU B C 1
ATOM 2172 O O . GLU B 1 123 ? 17.234 21.531 5.297 1 95.25 123 GLU B O 1
ATOM 2177 N N . ILE B 1 124 ? 15.633 21.062 3.74 1 91.06 124 ILE B N 1
ATOM 2178 C CA . ILE B 1 124 ? 16.641 20.672 2.76 1 91.06 124 ILE B CA 1
ATOM 2179 C C . ILE B 1 124 ? 16.234 21.188 1.377 1 91.06 124 ILE B C 1
ATOM 2181 O O . ILE B 1 124 ? 15.078 21.547 1.155 1 91.06 124 ILE B O 1
ATOM 2185 N N . GLU B 1 125 ? 17.266 21.25 0.487 1 84.75 125 GLU B N 1
ATOM 2186 C CA . GLU B 1 125 ? 16.953 21.656 -0.881 1 84.75 125 GLU B CA 1
ATOM 2187 C C . GLU B 1 125 ? 16.234 20.547 -1.642 1 84.75 125 GLU B C 1
ATOM 2189 O O . GLU B 1 125 ? 16.578 19.359 -1.489 1 84.75 125 GLU B O 1
ATOM 2194 N N . LYS B 1 126 ? 15.273 20.984 -2.361 1 76.19 126 LYS B N 1
ATOM 2195 C CA . LYS B 1 126 ? 14.422 20.031 -3.074 1 76.19 126 LYS B CA 1
ATOM 2196 C C . LYS B 1 126 ? 15.242 19.188 -4.051 1 76.19 126 LYS B C 1
ATOM 2198 O O . LYS B 1 126 ? 14.891 18.047 -4.34 1 76.19 126 LYS B O 1
ATOM 2203 N N . GLU B 1 127 ? 16.234 19.766 -4.559 1 69.88 127 GLU B N 1
ATOM 2204 C CA . GLU B 1 127 ? 17.109 19.094 -5.527 1 69.88 127 GLU B CA 1
ATOM 2205 C C . GLU B 1 127 ? 17.781 17.875 -4.914 1 69.88 127 GLU B C 1
ATOM 2207 O O . GLU B 1 127 ? 18.359 17.062 -5.625 1 69.88 127 GLU B O 1
ATOM 2212 N N . TYR B 1 128 ? 17.656 17.844 -3.672 1 68.19 128 TYR B N 1
ATOM 2213 C CA . TYR B 1 128 ? 18.234 16.719 -2.947 1 68.19 128 TYR B CA 1
ATOM 2214 C C . TYR B 1 128 ? 17.547 15.414 -3.326 1 68.19 128 TYR B C 1
ATOM 2216 O O . TYR B 1 128 ? 18.172 14.352 -3.309 1 68.19 128 TYR B O 1
ATOM 2224 N N . PHE B 1 129 ? 16.281 15.547 -3.617 1 68.75 129 PHE B N 1
ATOM 2225 C CA . PHE B 1 129 ? 15.547 14.312 -3.891 1 68.75 129 PHE B CA 1
ATOM 2226 C C . PHE B 1 129 ? 15.438 14.07 -5.391 1 68.75 129 PHE B C 1
ATOM 2228 O O . PHE B 1 129 ? 15.344 15.016 -6.172 1 68.75 129 PHE B O 1
ATOM 2235 N N . PRO B 1 130 ? 15.781 12.812 -5.781 1 58.38 130 PRO B N 1
ATOM 2236 C CA . PRO B 1 130 ? 15.672 12.492 -7.207 1 58.38 130 PRO B CA 1
ATOM 2237 C C . PRO B 1 130 ? 14.312 12.836 -7.793 1 58.38 130 PRO B C 1
ATOM 2239 O O . PRO B 1 130 ? 13.32 12.906 -7.059 1 58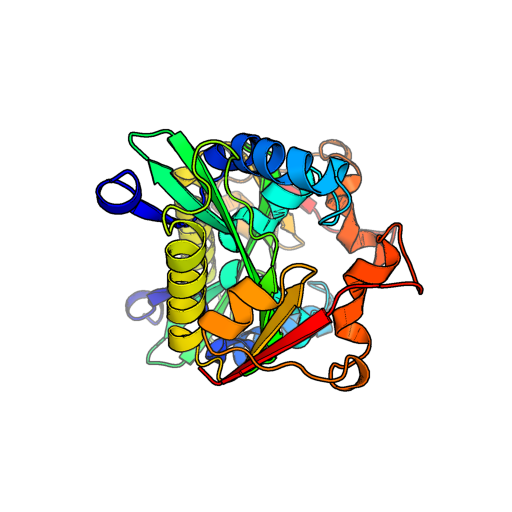.38 130 PRO B O 1
ATOM 2242 N N . GLN B 1 131 ? 14.32 13.398 -9.008 1 54.59 131 GLN B N 1
ATOM 2243 C CA . GLN B 1 131 ? 13.18 13.828 -9.805 1 54.59 131 GLN B CA 1
ATOM 2244 C C . GLN B 1 131 ? 12.023 12.836 -9.695 1 54.59 131 GLN B C 1
ATOM 2246 O O . GLN B 1 131 ? 10.859 13.211 -9.844 1 54.59 131 GLN B O 1
ATOM 2251 N N . LYS B 1 132 ? 12.289 11.656 -9.461 1 53.84 132 LYS B N 1
ATOM 2252 C CA . LYS B 1 132 ? 11.234 10.641 -9.422 1 53.84 132 LYS B CA 1
ATOM 2253 C C . LYS B 1 132 ? 10.266 10.898 -8.266 1 53.84 132 LYS B C 1
ATOM 2255 O O . LYS B 1 132 ? 9.086 10.555 -8.352 1 53.84 132 LYS B O 1
ATOM 2260 N N . ILE B 1 133 ? 10.844 11.539 -7.207 1 55.19 133 ILE B N 1
ATOM 2261 C CA . ILE B 1 133 ? 10 11.859 -6.059 1 55.19 133 ILE B CA 1
ATOM 2262 C C . ILE B 1 133 ? 8.875 12.789 -6.492 1 55.19 133 ILE B C 1
ATOM 2264 O O . ILE B 1 133 ? 7.848 12.891 -5.816 1 55.19 133 ILE B O 1
ATOM 2268 N N . TRP B 1 134 ? 8.961 13.195 -7.859 1 55.72 134 TRP B N 1
ATOM 2269 C CA . TRP B 1 134 ? 8.039 14.25 -8.281 1 55.72 134 TRP B CA 1
ATOM 2270 C C . TRP B 1 134 ? 6.895 13.672 -9.102 1 55.72 134 TRP B C 1
ATOM 2272 O O . TRP B 1 134 ? 6.281 14.383 -9.906 1 55.72 134 TRP B O 1
ATOM 2282 N N . ARG B 1 135 ? 6.75 12.422 -8.969 1 58 135 ARG B N 1
ATOM 2283 C CA . ARG B 1 135 ? 5.719 11.812 -9.812 1 58 135 ARG B CA 1
ATOM 2284 C C . ARG B 1 135 ? 4.363 12.469 -9.57 1 58 135 ARG B C 1
ATOM 2286 O O . ARG B 1 135 ? 3.584 12.656 -10.508 1 58 135 ARG B O 1
ATOM 2293 N N . ASP B 1 136 ? 4.211 12.836 -8.32 1 64.62 136 ASP B N 1
ATOM 2294 C CA . ASP B 1 136 ? 2.922 13.469 -8.055 1 64.62 136 ASP B CA 1
ATOM 2295 C C . ASP B 1 136 ? 2.883 14.891 -8.602 1 64.62 136 ASP B C 1
ATOM 2297 O O . ASP B 1 136 ? 1.81 15.484 -8.734 1 64.62 136 ASP B O 1
ATOM 2301 N N . CYS B 1 137 ? 4.031 15.305 -9.008 1 65.5 137 CYS B N 1
ATOM 2302 C CA . CYS B 1 137 ? 4.129 16.672 -9.492 1 65.5 137 CYS B CA 1
ATOM 2303 C C . CYS B 1 137 ? 3.373 16.844 -10.805 1 65.5 137 CYS B C 1
ATOM 2305 O O . CYS B 1 137 ? 2.906 17.953 -11.117 1 65.5 137 CYS B O 1
ATOM 2307 N N . THR B 1 138 ? 3.326 15.727 -11.484 1 62.53 138 THR B N 1
ATOM 2308 C CA . THR B 1 138 ? 2.637 15.805 -12.766 1 62.53 138 THR B CA 1
ATOM 2309 C C . THR B 1 138 ? 1.15 16.078 -12.562 1 62.53 138 THR B C 1
ATOM 2311 O O . THR B 1 138 ? 0.499 16.656 -13.438 1 62.53 138 THR B O 1
ATOM 2314 N N . ASN B 1 139 ? 0.615 15.773 -11.391 1 62.91 139 ASN B N 1
ATOM 2315 C CA . ASN B 1 139 ? -0.798 15.969 -11.086 1 62.91 139 ASN B CA 1
ATOM 2316 C C . ASN B 1 139 ? -1.017 17.203 -10.203 1 62.91 139 ASN B C 1
ATOM 2318 O O . ASN B 1 139 ? -2.146 17.5 -9.812 1 62.91 139 ASN B O 1
ATOM 2322 N N . CYS B 1 140 ? 0.055 17.766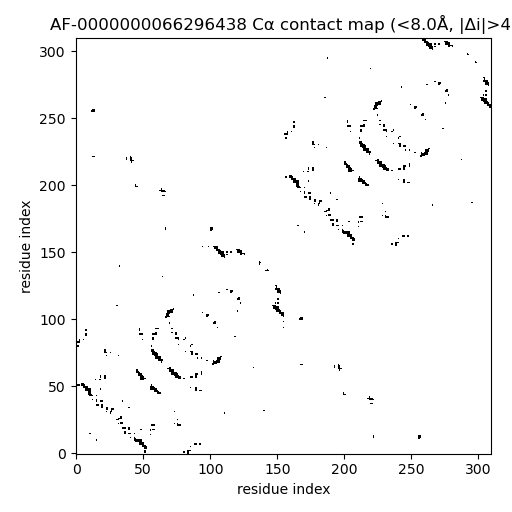 -9.961 1 70.62 140 CYS B N 1
ATOM 2323 C CA . CYS B 1 140 ? -0.017 18.891 -9.031 1 70.62 140 CYS B CA 1
ATOM 2324 C C . CYS B 1 140 ? -0.436 20.172 -9.75 1 70.62 140 CYS B C 1
ATOM 2326 O O . CYS B 1 140 ? 0.129 20.516 -10.789 1 70.62 140 CYS B O 1
ATOM 2328 N N . PRO B 1 141 ? -1.437 20.719 -9.266 1 68.25 141 PRO B N 1
ATOM 2329 C CA . PRO B 1 141 ? -1.908 21.953 -9.883 1 68.25 141 PRO B CA 1
ATOM 2330 C C . PRO B 1 141 ? -0.83 23.031 -9.945 1 68.25 141 PRO B C 1
ATOM 2332 O O . PRO B 1 141 ? -0.914 23.953 -10.758 1 68.25 141 PRO B O 1
ATOM 2335 N N . LYS B 1 142 ? 0.087 23.094 -8.969 1 67.69 142 LYS B N 1
ATOM 2336 C CA . LYS B 1 142 ? 1.15 24.094 -8.977 1 67.69 142 LYS B CA 1
ATOM 2337 C C . LYS B 1 142 ? 2.277 23.688 -9.922 1 67.69 142 LYS B C 1
ATOM 2339 O O . LYS B 1 142 ? 3.156 24.5 -10.234 1 67.69 142 LYS B O 1
ATOM 2344 N N . ARG B 1 143 ? 1.997 22.562 -10.492 1 60.88 143 ARG B N 1
ATOM 2345 C CA . ARG B 1 143 ? 3.045 21.969 -11.32 1 60.88 143 ARG B CA 1
ATOM 2346 C C . ARG B 1 143 ? 4.402 22.609 -11.016 1 60.88 143 ARG B C 1
ATOM 2348 O O . ARG B 1 143 ? 4.887 22.531 -9.891 1 60.88 143 ARG B O 1
ATOM 2355 N N . MET B 1 144 ? 5.305 22.922 -11.781 1 59.25 144 MET B N 1
ATOM 2356 C CA . MET B 1 144 ? 6.68 23.406 -11.797 1 59.25 144 MET B CA 1
ATOM 2357 C C . MET B 1 144 ? 6.844 24.609 -10.883 1 59.25 144 MET B C 1
ATOM 2359 O O . MET B 1 144 ? 7.844 25.328 -10.961 1 59.25 144 MET B O 1
ATOM 2363 N N . ALA B 1 145 ? 5.762 25.094 -10.109 1 67.94 145 ALA B N 1
ATOM 2364 C CA . ALA B 1 145 ? 5.867 26.172 -9.148 1 67.94 145 ALA B CA 1
ATOM 2365 C C . ALA B 1 145 ? 5.559 25.688 -7.734 1 67.94 145 ALA B C 1
ATOM 2367 O O . ALA B 1 145 ? 4.773 26.312 -7.016 1 67.94 145 ALA B O 1
ATOM 2368 N N . CYS B 1 146 ? 6.227 24.625 -7.453 1 77.81 146 CYS B N 1
ATOM 2369 C CA . CYS B 1 146 ? 5.957 24.047 -6.141 1 77.81 146 CYS B CA 1
ATOM 2370 C C . CYS B 1 146 ? 6.508 24.938 -5.035 1 77.81 146 CYS B C 1
ATOM 2372 O O . CYS B 1 146 ? 7.688 25.297 -5.043 1 77.81 146 CYS B O 1
ATOM 2374 N N . ASP B 1 147 ? 5.605 25.391 -4.09 1 82.75 147 ASP B N 1
ATOM 2375 C CA . ASP B 1 147 ? 5.996 26.25 -2.977 1 82.75 147 ASP B CA 1
ATOM 2376 C C . ASP B 1 147 ? 6.195 25.422 -1.7 1 82.75 147 ASP B C 1
ATOM 2378 O O . ASP B 1 147 ? 6.34 26 -0.613 1 82.75 147 ASP B O 1
ATOM 2382 N N . GLU B 1 148 ? 6.18 24.172 -1.846 1 86.81 148 GLU B N 1
ATOM 2383 C CA . GLU B 1 148 ? 6.367 23.328 -0.67 1 86.81 148 GLU B CA 1
ATOM 2384 C C . GLU B 1 148 ? 7.828 23.312 -0.227 1 86.81 148 GLU B C 1
ATOM 2386 O O . GLU B 1 148 ? 8.734 23.438 -1.054 1 86.81 148 GLU B O 1
ATOM 2391 N N . ILE B 1 149 ? 7.953 23.219 1.021 1 90.94 149 ILE B N 1
ATOM 2392 C CA . ILE B 1 149 ? 9.281 23.141 1.633 1 90.94 149 ILE B CA 1
ATOM 2393 C C . ILE B 1 149 ? 9.641 21.672 1.896 1 90.94 149 ILE B C 1
ATOM 2395 O O . ILE B 1 149 ? 8.859 20.938 2.496 1 90.94 149 ILE B O 1
ATOM 2399 N N . ALA B 1 150 ? 10.766 21.297 1.427 1 92.81 150 ALA B N 1
ATOM 2400 C CA . ALA B 1 150 ? 11.258 19.938 1.682 1 92.81 150 ALA B CA 1
ATOM 2401 C C . ALA B 1 150 ? 12 19.859 3.014 1 92.81 150 ALA B C 1
ATOM 2403 O O . ALA B 1 150 ? 12.859 20.703 3.299 1 92.81 150 ALA B O 1
ATOM 2404 N N . MET B 1 151 ? 11.586 18.922 3.793 1 96.19 151 MET B N 1
ATOM 2405 C CA . MET B 1 151 ? 12.25 18.719 5.078 1 96.19 151 MET B CA 1
ATOM 2406 C C . MET B 1 151 ? 12.57 17.25 5.289 1 96.19 151 MET B C 1
ATOM 2408 O O . MET B 1 151 ? 11.898 16.375 4.738 1 96.19 151 MET B O 1
ATOM 2412 N N . VAL B 1 152 ? 13.641 16.969 6.086 1 96.56 152 VAL B N 1
ATOM 2413 C CA . VAL B 1 152 ? 14.094 15.594 6.258 1 96.56 152 VAL B CA 1
ATOM 2414 C C . VAL B 1 152 ? 14.445 15.344 7.723 1 96.56 152 VAL B C 1
ATOM 2416 O O . VAL B 1 152 ? 14.789 16.281 8.453 1 96.56 152 VAL B O 1
ATOM 2419 N N . LYS B 1 153 ? 14.297 14.195 8.156 1 97.94 153 LYS B N 1
ATOM 2420 C CA . LYS B 1 153 ? 14.664 13.734 9.484 1 97.94 153 LYS B CA 1
ATOM 2421 C C . LYS B 1 153 ? 15.289 12.336 9.438 1 97.94 153 LYS B C 1
ATOM 2423 O O . LYS B 1 153 ? 14.781 11.453 8.742 1 97.94 153 LYS B O 1
ATOM 2428 N N . THR B 1 154 ? 16.391 12.164 10.039 1 97.56 154 THR B N 1
ATOM 2429 C CA . THR B 1 154 ? 16.953 10.836 10.227 1 97.56 154 THR B CA 1
ATOM 2430 C C . THR B 1 154 ? 16.234 10.094 11.344 1 97.56 154 THR B C 1
ATOM 2432 O O . THR B 1 154 ? 16.016 10.641 12.43 1 97.56 154 THR B O 1
ATOM 2435 N N . LEU B 1 155 ? 15.781 8.961 11.086 1 96.38 155 LEU B N 1
ATOM 2436 C CA . LEU B 1 155 ? 15.016 8.195 12.055 1 96.38 155 LEU B CA 1
ATOM 2437 C C . LEU B 1 155 ? 15.945 7.383 12.961 1 96.38 155 LEU B C 1
ATOM 2439 O O . LEU B 1 155 ? 17.016 6.969 12.531 1 96.38 155 LEU B O 1
#